Protein AF-A0A4P7WSQ0-F1 (afdb_monomer)

Secondary structure (DSSP, 8-state):
-------------------------GGGEEEEEEEETTT-PBPPBPTTTHHHHHHHHHTPEEES-------EEEEEEETTS-EEEEEESSSEEESSSEEE-SS-HHHHHB-SS-----HHHHHHHHHHHHHHHHHHTT-HHHHHTTB-HHHHHHHHHHHHH-HHHHHHHHHHH---HHHHHHHHHHHHTT---SEEEETTEEEE---

Radius of gyration: 25.86 Å; Cα contacts (8 Å, |Δi|>4): 271; chains: 1; bounding box: 44×63×95 Å

Sequence (207 aa):
MKNLKYILCLFIFTSCNSPKQLTFKTSKIDKVEVISRYLGKKTQMKAGFKEDFIADLNKSSTVTTEDNISTHKILIYKKNGKIDTLLTDGFLYQNKGFYKSKENLITKYSIEENNYLSDTVQGKLKTFERLQIYLKKEKHDKLASLFVNDVQWFIREIRVKDKERFKRWCVLWTFDKVAYKEYVIKIINKKDNLFDYENGEWKINQK

pLDDT: mean 81.17, std 15.93, range [37.44, 97.06]

Foldseek 3Di:
DDDDDDDPPPPPPPPPPAFDFDDDDLVFFDDKWKAQPLQRHTFAWDPPCSPVLVVQSRVWGFDPDDPDAFRIWIWTQGPVRDTDIWGHPQQWTDDVGITGGPGRSSVVTGDPDDPPLDPQLVLVVVLLVQLLVCLVVVVQLSNLVQADPVSSVVLVVCVVPPVPVNVVVSVVSNDDPVRSVVVSSCSSNVVDPQWDQDPNGIHGYPD

Mean predicted aligned error: 14.23 Å

Solvent-accessible surface area (backbone atoms only — not comparable to full-atom values): 12089 Å² total; per-residue (Å²): 140,90,82,85,81,80,79,79,80,79,78,78,75,73,75,74,77,69,72,71,56,52,85,74,63,66,93,50,46,72,49,74,45,43,27,32,60,64,77,74,40,72,56,54,58,40,86,82,40,63,60,62,52,47,55,51,53,35,68,14,43,58,49,94,77,73,102,69,71,52,50,28,35,39,40,40,33,28,73,84,75,48,69,48,70,31,42,18,64,34,36,44,37,41,66,103,50,40,28,40,38,98,53,45,57,48,73,72,39,35,48,97,70,74,90,66,56,54,71,67,44,45,39,48,50,53,42,50,52,50,44,51,52,22,62,78,66,68,35,59,75,68,38,32,70,43,31,38,72,79,54,25,53,52,51,58,46,34,52,75,78,32,56,69,61,34,53,53,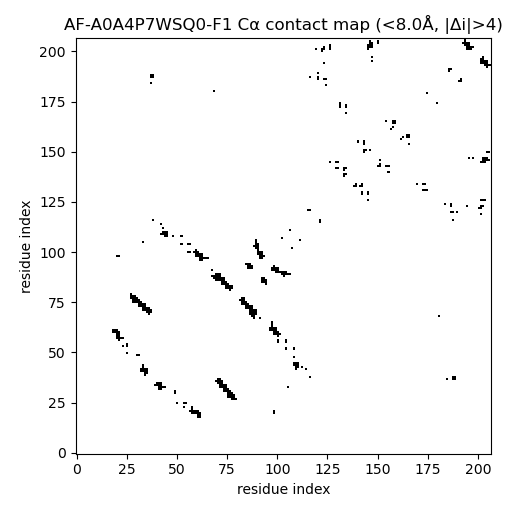52,54,51,76,67,58,59,53,77,66,55,44,49,56,48,53,51,33,46,60,62,68,70,56,83,44,64,46,81,53,97,93,38,49,18,40,37,90,124

Structure (mmCIF, N/CA/C/O backbone):
data_AF-A0A4P7WSQ0-F1
#
_entry.id   AF-A0A4P7WSQ0-F1
#
loop_
_atom_site.group_PDB
_atom_site.id
_atom_site.type_symbol
_atom_site.label_atom_id
_atom_site.label_alt_id
_atom_site.label_comp_id
_atom_site.label_asym_id
_atom_site.label_entity_id
_atom_site.label_seq_id
_atom_site.pdbx_PDB_ins_code
_atom_site.Cartn_x
_atom_site.Cartn_y
_atom_site.Cartn_z
_atom_site.occupancy
_atom_site.B_iso_or_equiv
_atom_site.auth_seq_id
_atom_site.auth_comp_id
_atom_site.auth_asym_id
_atom_site.auth_atom_id
_atom_site.pdbx_PDB_model_num
ATOM 1 N N . MET A 1 1 ? 18.242 45.425 63.669 1.00 37.44 1 MET A N 1
ATOM 2 C CA . MET A 1 1 ? 17.777 45.769 62.306 1.00 37.44 1 MET A CA 1
ATOM 3 C C . MET A 1 1 ? 17.929 44.538 61.420 1.00 37.44 1 MET A C 1
ATOM 5 O O . MET A 1 1 ? 19.048 44.145 61.129 1.00 37.44 1 MET A O 1
ATOM 9 N N . LYS A 1 2 ? 16.816 43.863 61.105 1.00 40.69 2 LYS A N 1
ATOM 10 C CA . LYS A 1 2 ? 16.764 42.637 60.291 1.00 40.69 2 LYS A CA 1
ATOM 11 C C . LYS A 1 2 ? 16.415 43.029 58.856 1.00 40.69 2 LYS A C 1
ATOM 13 O O . LYS A 1 2 ? 15.311 43.504 58.642 1.00 40.69 2 LYS A O 1
ATOM 18 N N . ASN A 1 3 ? 17.316 42.809 57.903 1.00 39.62 3 ASN A N 1
ATOM 19 C CA . ASN A 1 3 ? 17.025 42.921 56.472 1.00 39.62 3 ASN A CA 1
ATOM 20 C C . ASN A 1 3 ? 17.555 41.669 55.765 1.00 39.62 3 ASN A C 1
ATOM 22 O O . ASN A 1 3 ? 18.630 41.688 55.173 1.00 39.62 3 ASN A O 1
ATOM 26 N N . LEU A 1 4 ? 16.806 40.566 55.851 1.00 44.78 4 LEU A N 1
ATOM 27 C CA . LEU A 1 4 ? 16.998 39.422 54.960 1.00 44.78 4 LEU A CA 1
ATOM 28 C C . LEU A 1 4 ? 16.139 39.665 53.716 1.00 44.78 4 LEU A C 1
ATOM 30 O O . LEU A 1 4 ? 14.914 39.561 53.759 1.00 44.78 4 LEU A O 1
ATOM 34 N N . LYS A 1 5 ? 16.791 40.048 52.617 1.00 45.34 5 LYS A N 1
ATOM 35 C CA . LYS A 1 5 ? 16.165 40.141 51.297 1.00 45.34 5 LYS A CA 1
ATOM 36 C C . LYS A 1 5 ? 15.878 38.722 50.805 1.00 45.34 5 LYS A C 1
ATOM 38 O O . LYS A 1 5 ? 16.805 37.981 50.494 1.00 45.34 5 LYS A O 1
ATOM 43 N N . TYR A 1 6 ? 14.604 38.350 50.738 1.00 47.88 6 TYR A N 1
ATOM 44 C CA . TYR A 1 6 ? 14.172 37.135 50.055 1.00 47.88 6 TYR A CA 1
ATOM 45 C C . TYR A 1 6 ? 14.249 37.362 48.543 1.00 47.88 6 TYR A C 1
ATOM 47 O O . TYR A 1 6 ? 13.487 38.149 47.984 1.00 47.88 6 TYR A O 1
ATOM 55 N N . ILE A 1 7 ? 15.188 36.682 47.885 1.00 53.03 7 ILE A N 1
ATOM 56 C CA . ILE A 1 7 ? 15.205 36.548 46.428 1.00 53.03 7 ILE A CA 1
ATOM 57 C C . ILE A 1 7 ? 14.162 35.486 46.078 1.00 53.03 7 ILE A C 1
ATOM 59 O O . ILE A 1 7 ? 14.361 34.293 46.298 1.00 53.03 7 ILE A O 1
ATOM 63 N N . LEU A 1 8 ? 13.019 35.944 45.576 1.00 43.41 8 LEU A N 1
ATOM 64 C CA . LEU A 1 8 ? 11.967 35.103 45.025 1.00 43.41 8 LEU A CA 1
ATOM 65 C C . LEU A 1 8 ? 12.425 34.613 43.640 1.00 43.41 8 LEU A C 1
ATOM 67 O O . LEU A 1 8 ? 12.236 35.298 42.636 1.00 43.41 8 LEU A O 1
ATOM 71 N N . CYS A 1 9 ? 13.065 33.443 43.576 1.00 46.09 9 CYS A N 1
ATOM 72 C CA . CYS A 1 9 ? 13.329 32.769 42.304 1.00 46.09 9 CYS A CA 1
ATOM 73 C C . CYS A 1 9 ? 12.007 32.254 41.718 1.00 46.09 9 CYS A C 1
ATOM 75 O O . CYS A 1 9 ? 11.516 31.188 42.089 1.00 46.09 9 CYS A O 1
ATOM 77 N N . LEU A 1 10 ? 11.429 33.022 40.794 1.00 41.53 10 LEU A N 1
ATOM 78 C CA . LEU A 1 10 ? 10.358 32.574 39.908 1.00 41.53 10 LEU A CA 1
ATOM 79 C C . LEU A 1 10 ? 10.918 31.505 38.961 1.00 41.53 10 LEU A C 1
ATOM 81 O O . LEU A 1 10 ? 11.501 31.811 37.922 1.00 41.53 10 LEU A O 1
ATOM 85 N N . PHE A 1 11 ? 10.736 30.235 39.321 1.00 46.56 11 PHE A N 1
ATOM 86 C CA . PHE A 1 11 ? 10.874 29.132 38.378 1.00 46.56 11 PHE A CA 1
ATOM 87 C C . PHE A 1 11 ? 9.733 29.233 37.363 1.00 46.56 11 PHE A C 1
ATOM 89 O O . PHE A 1 11 ? 8.609 28.797 37.611 1.00 46.56 11 PHE A O 1
ATOM 96 N N . ILE A 1 12 ? 10.025 29.834 36.211 1.00 45.34 12 ILE A N 1
ATOM 97 C CA . ILE A 1 12 ? 9.179 29.729 35.026 1.00 45.34 12 ILE A CA 1
ATOM 98 C C . ILE A 1 12 ? 9.286 28.273 34.569 1.00 45.34 12 ILE A C 1
ATOM 100 O O . ILE A 1 12 ? 10.194 27.901 33.827 1.00 45.34 12 ILE A O 1
ATOM 104 N N . PHE A 1 13 ? 8.371 27.431 35.051 1.00 44.31 13 PHE A N 1
ATOM 105 C CA . PHE A 1 13 ? 8.09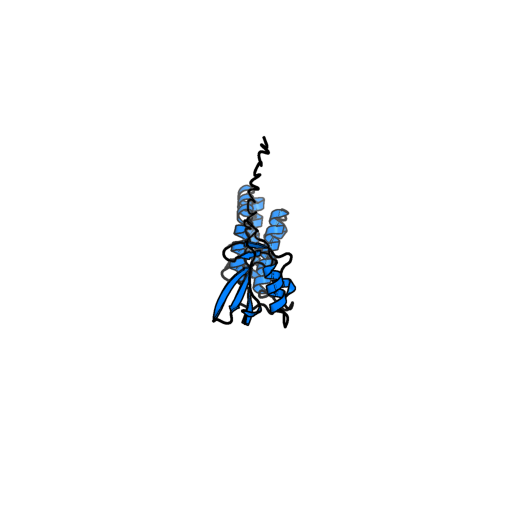3 26.141 34.437 1.00 44.31 13 PHE A CA 1
ATOM 106 C C . PHE A 1 13 ? 7.560 26.427 33.034 1.00 44.31 13 PHE A C 1
ATOM 108 O O . PHE A 1 13 ? 6.366 26.644 32.830 1.00 44.31 13 PHE A O 1
ATOM 115 N N . THR A 1 14 ? 8.459 26.472 32.055 1.00 44.09 14 THR A N 1
ATOM 116 C CA . THR A 1 14 ? 8.076 26.341 30.656 1.00 44.09 14 THR A CA 1
ATOM 117 C C . THR A 1 14 ? 7.405 24.979 30.546 1.00 44.09 14 THR A C 1
ATOM 119 O O . THR A 1 14 ? 8.044 23.937 30.694 1.00 44.09 14 THR A O 1
ATOM 122 N N . SER A 1 15 ? 6.076 24.965 30.412 1.00 38.22 15 SER A N 1
ATOM 123 C CA . SER A 1 15 ? 5.360 23.714 30.216 1.00 38.22 15 SER A CA 1
ATOM 124 C C . SER A 1 15 ? 5.873 23.130 28.907 1.00 38.22 15 SER A C 1
ATOM 126 O O . SER A 1 15 ? 5.537 23.621 27.827 1.00 38.22 15 SER A O 1
ATOM 128 N N . CYS A 1 16 ? 6.724 22.110 28.998 1.00 43.91 16 CYS A N 1
ATOM 129 C CA . CYS A 1 16 ? 7.007 21.229 27.882 1.00 43.91 16 CYS A CA 1
ATOM 130 C C . CYS A 1 16 ? 5.644 20.769 27.362 1.00 43.91 16 CYS A C 1
ATOM 132 O O . CYS A 1 16 ? 4.949 20.007 28.039 1.00 43.91 16 CYS A O 1
ATOM 134 N N . ASN A 1 17 ? 5.226 21.305 26.210 1.00 49.22 17 ASN A N 1
ATOM 135 C CA . ASN A 1 17 ? 4.001 20.908 25.532 1.00 49.22 17 ASN A CA 1
ATOM 136 C C . ASN A 1 17 ? 4.149 19.423 25.224 1.00 49.22 17 ASN A C 1
ATOM 138 O O . ASN A 1 17 ? 4.788 19.038 24.246 1.00 49.22 17 ASN A O 1
ATOM 142 N N . SER A 1 18 ? 3.621 18.593 26.120 1.00 54.75 18 SER A N 1
ATOM 143 C CA . SER A 1 18 ? 3.700 17.150 25.989 1.00 54.75 18 SER A CA 1
ATOM 144 C C . SER A 1 18 ? 3.069 16.780 24.646 1.00 54.75 18 SER A C 1
ATOM 146 O O . SER A 1 18 ? 2.005 17.320 24.315 1.00 54.75 18 SER A O 1
ATOM 148 N N . PRO A 1 19 ? 3.719 15.923 23.840 1.00 59.06 19 PRO A N 1
ATOM 149 C CA . PRO A 1 19 ? 3.201 15.557 22.532 1.00 59.06 19 PRO A CA 1
ATOM 150 C C . PRO A 1 19 ? 1.764 15.058 22.690 1.00 59.06 19 PRO A C 1
ATOM 152 O O . PRO A 1 19 ? 1.490 14.185 23.516 1.00 59.06 19 PRO A O 1
ATOM 155 N N . LYS A 1 20 ? 0.825 15.663 21.947 1.00 67.62 20 LYS A N 1
ATOM 156 C CA . LYS A 1 20 ? -0.594 15.286 21.999 1.00 67.62 20 LYS A CA 1
ATOM 157 C C . LYS A 1 20 ? -0.684 13.804 21.660 1.00 67.62 20 LYS A C 1
ATOM 159 O O . LYS A 1 20 ? -0.349 13.440 20.541 1.00 67.62 20 LYS A O 1
ATOM 164 N N . GLN A 1 21 ? -1.128 12.968 22.592 1.00 75.69 21 GLN A N 1
ATOM 165 C CA . GLN A 1 21 ? -1.343 11.537 22.359 1.00 75.69 21 GLN A CA 1
ATOM 166 C C . GLN A 1 21 ? -2.716 11.286 21.728 1.00 75.69 21 GLN A C 1
ATOM 168 O O . GLN A 1 21 ? -3.639 12.095 21.864 1.00 75.69 21 GLN A O 1
ATOM 173 N N . LEU A 1 22 ? -2.869 10.152 21.043 1.00 85.19 22 LEU A N 1
ATOM 174 C CA . LEU A 1 22 ? -4.201 9.642 20.724 1.00 85.19 22 LEU A CA 1
ATOM 175 C C . LEU A 1 22 ? -4.884 9.249 22.034 1.00 85.19 22 LEU A C 1
ATOM 177 O O . LEU A 1 22 ? -4.287 8.592 22.881 1.00 85.19 22 LEU A O 1
ATOM 181 N N . THR A 1 23 ? -6.129 9.681 22.225 1.00 88.06 23 THR A N 1
ATOM 182 C CA . THR A 1 23 ? -6.866 9.384 23.459 1.00 88.06 23 THR A CA 1
ATOM 183 C C . THR A 1 23 ? -8.236 8.810 23.141 1.00 88.06 23 THR A C 1
ATOM 185 O O . THR A 1 23 ? -9.248 9.512 23.061 1.00 88.06 23 THR A O 1
ATOM 188 N N . PHE A 1 24 ? -8.270 7.496 22.983 1.00 91.56 24 PHE A N 1
ATOM 189 C CA . PHE A 1 24 ? -9.483 6.710 22.842 1.00 91.56 24 PHE A CA 1
ATOM 190 C C . PHE A 1 24 ? -9.815 6.019 24.166 1.00 91.56 24 PHE A C 1
ATOM 192 O O . PHE A 1 24 ? -9.005 5.278 24.713 1.00 91.56 24 PHE A O 1
ATOM 199 N N . LYS A 1 25 ? -11.022 6.249 24.697 1.00 93.00 25 LYS A N 1
ATOM 200 C CA . LYS A 1 25 ? -11.512 5.544 25.891 1.00 93.00 25 LYS A CA 1
ATOM 201 C C . LYS A 1 25 ? -12.231 4.269 25.464 1.00 93.00 25 LYS A C 1
ATOM 203 O O . LYS A 1 25 ? -13.352 4.362 24.968 1.00 93.00 25 LYS A O 1
ATOM 208 N N . THR A 1 26 ? -11.625 3.106 25.699 1.00 92.44 26 THR A N 1
ATOM 209 C CA . THR A 1 26 ? -12.170 1.791 25.309 1.00 92.44 26 THR A CA 1
ATOM 210 C C . THR A 1 26 ? -13.595 1.565 25.819 1.00 92.44 26 THR A C 1
ATOM 212 O O . THR A 1 26 ? -14.442 1.087 25.072 1.00 92.44 26 THR A O 1
ATOM 215 N N . SER A 1 27 ? -13.920 2.028 27.032 1.00 94.06 27 SER A N 1
ATOM 216 C CA . SER A 1 27 ? -15.271 1.925 27.613 1.00 94.06 27 SER A CA 1
ATOM 217 C C . SER A 1 27 ? -16.368 2.648 26.818 1.00 94.06 27 SER A C 1
ATOM 219 O O . SER A 1 27 ? -17.547 2.303 26.943 1.00 94.06 27 SER A O 1
ATOM 221 N N . LYS A 1 28 ? -15.992 3.628 25.984 1.00 96.06 28 LYS A N 1
ATOM 222 C CA . LYS A 1 28 ? -16.886 4.386 25.095 1.00 96.06 28 LYS A CA 1
ATOM 223 C C . LYS A 1 28 ? -16.951 3.818 23.672 1.00 96.06 28 LYS A C 1
ATOM 225 O O . LYS A 1 28 ? -17.658 4.394 22.847 1.00 96.06 28 LYS A O 1
ATOM 230 N N . ILE A 1 29 ? -16.212 2.748 23.373 1.00 96.38 29 ILE A N 1
ATOM 231 C CA . ILE A 1 29 ? -16.096 2.157 22.035 1.00 96.38 29 ILE A CA 1
ATOM 232 C C . ILE A 1 29 ? -16.890 0.853 21.978 1.00 96.38 29 ILE A C 1
ATOM 234 O O . ILE A 1 29 ? -16.604 -0.104 22.706 1.00 96.38 29 ILE A O 1
ATOM 238 N N . ASP A 1 30 ? -17.842 0.798 21.055 1.00 96.31 30 ASP A N 1
ATOM 239 C CA . ASP A 1 30 ? -18.623 -0.407 20.783 1.00 96.31 30 ASP A CA 1
ATOM 240 C C . ASP A 1 30 ? -17.818 -1.388 19.951 1.00 96.31 30 ASP A C 1
ATOM 242 O O . ASP A 1 30 ? -17.530 -2.504 20.393 1.00 96.31 30 ASP A O 1
ATOM 246 N N . LYS A 1 31 ? -17.381 -0.938 18.774 1.00 95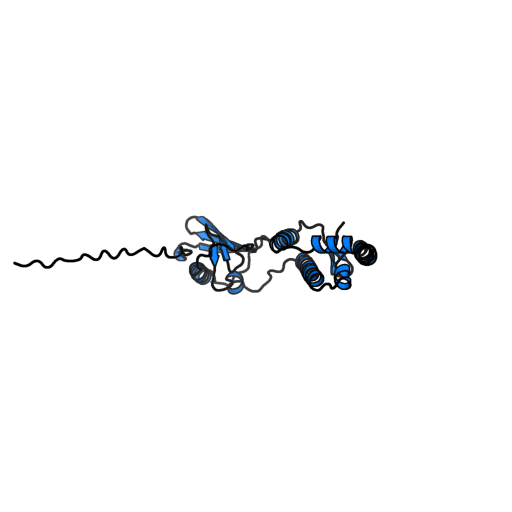.75 31 LYS A N 1
ATOM 247 C CA . LYS A 1 31 ? -16.661 -1.764 17.810 1.00 95.75 31 LYS A CA 1
ATOM 248 C C . LYS A 1 31 ? -15.554 -0.989 17.108 1.00 95.75 31 LYS A C 1
ATOM 250 O O . LYS A 1 31 ? -15.619 0.231 16.946 1.00 95.75 31 LYS A O 1
ATOM 255 N N . VAL A 1 32 ? -14.552 -1.737 16.666 1.00 96.81 32 VAL A N 1
ATOM 256 C CA . VAL A 1 32 ? -13.483 -1.261 15.789 1.00 96.81 32 VAL A CA 1
ATOM 257 C C . VAL A 1 32 ? -13.543 -2.090 14.519 1.00 96.81 32 VAL A C 1
ATOM 259 O O . VAL A 1 32 ? -13.604 -3.318 14.578 1.00 96.81 32 VAL A O 1
ATOM 262 N N . GLU A 1 33 ? -13.547 -1.423 13.374 1.00 95.00 33 GLU A N 1
ATOM 263 C CA . GLU A 1 33 ? -13.442 -2.074 12.074 1.00 95.00 33 GLU A CA 1
ATOM 264 C C . GLU A 1 33 ? -12.213 -1.557 11.351 1.00 95.00 33 GLU A C 1
ATOM 266 O O . GLU A 1 33 ? -11.964 -0.355 11.306 1.00 95.00 33 GLU A O 1
ATOM 271 N N . VAL A 1 34 ? -11.450 -2.474 10.772 1.00 91.62 34 VAL A N 1
ATOM 272 C CA . VAL A 1 34 ? -10.339 -2.142 9.890 1.00 91.62 34 VAL A CA 1
ATOM 273 C C . VAL A 1 34 ? -10.779 -2.497 8.483 1.00 91.62 34 VAL A C 1
ATOM 275 O O . VAL A 1 34 ? -11.264 -3.599 8.238 1.00 91.62 34 VAL A O 1
ATOM 278 N N . ILE A 1 35 ? -10.661 -1.550 7.565 1.00 85.44 35 ILE A N 1
ATOM 279 C CA . ILE A 1 35 ? -11.041 -1.714 6.167 1.00 85.44 35 ILE A CA 1
ATOM 280 C C . ILE A 1 35 ? -9.804 -1.452 5.327 1.00 85.44 35 ILE A C 1
ATOM 282 O O . ILE A 1 35 ? -9.189 -0.391 5.445 1.00 85.44 35 ILE A O 1
ATOM 286 N N . SER A 1 36 ? -9.459 -2.384 4.444 1.00 77.94 36 SER A N 1
ATOM 287 C CA . SER A 1 36 ? -8.480 -2.124 3.394 1.00 77.94 36 SER A CA 1
ATOM 288 C C . SER A 1 36 ? -8.998 -0.983 2.526 1.00 77.94 36 SER A C 1
ATOM 290 O O . SER A 1 36 ? -10.043 -1.095 1.879 1.00 77.94 36 SER A O 1
ATOM 292 N N . ARG A 1 37 ? -8.273 0.139 2.512 1.00 63.16 37 ARG A N 1
ATOM 293 C CA . ARG A 1 37 ? -8.689 1.350 1.797 1.00 63.16 37 ARG A CA 1
ATOM 294 C C . ARG A 1 37 ? -8.847 1.088 0.300 1.00 63.16 37 ARG A C 1
ATOM 296 O O . ARG A 1 37 ? -9.667 1.747 -0.330 1.00 63.16 37 ARG A O 1
ATOM 303 N N . TYR A 1 38 ? -8.080 0.142 -0.235 1.00 55.78 38 TYR A N 1
ATOM 304 C CA . TYR A 1 38 ? -8.042 -0.153 -1.663 1.00 55.78 38 TYR A CA 1
ATOM 305 C C . TYR A 1 38 ? -8.973 -1.275 -2.086 1.00 55.78 38 TYR A C 1
ATOM 307 O O . TYR A 1 38 ? -9.582 -1.195 -3.144 1.00 55.78 38 TYR A O 1
ATOM 315 N N . LEU A 1 39 ? -9.111 -2.314 -1.264 1.00 55.12 39 LEU A N 1
ATOM 316 C CA . LEU A 1 39 ? -10.012 -3.417 -1.587 1.00 55.12 39 LEU A CA 1
ATOM 317 C C . LEU A 1 39 ? -11.461 -3.115 -1.193 1.00 55.12 39 LEU A C 1
ATOM 319 O O . LEU A 1 39 ? -12.361 -3.838 -1.608 1.00 55.12 39 LEU A O 1
ATOM 323 N N . GLY A 1 40 ? -11.688 -2.109 -0.338 1.00 59.97 40 GLY A N 1
ATOM 324 C CA . GLY A 1 40 ? -12.994 -1.842 0.271 1.00 59.97 40 GLY A CA 1
ATOM 325 C C . GLY A 1 40 ? -13.480 -2.976 1.180 1.00 59.97 40 GLY A C 1
ATOM 326 O O . GLY A 1 40 ? -14.620 -2.959 1.633 1.00 59.97 40 GLY A O 1
ATOM 327 N N . LYS A 1 41 ? -12.623 -3.969 1.444 1.00 71.12 41 LYS A N 1
ATOM 328 C CA . LYS A 1 41 ? -12.929 -5.155 2.239 1.00 71.12 41 LYS A CA 1
ATOM 329 C C . LYS A 1 41 ? -12.519 -4.947 3.689 1.00 71.12 41 LYS A C 1
ATOM 331 O O . LYS A 1 41 ? -11.482 -4.345 3.973 1.00 71.12 41 LYS A O 1
ATOM 336 N N . LYS A 1 42 ? -13.331 -5.481 4.597 1.00 83.38 42 LYS A N 1
ATOM 337 C CA . LYS A 1 42 ? -13.027 -5.537 6.026 1.00 83.38 42 LYS A CA 1
ATOM 338 C C . LYS A 1 42 ? -11.849 -6.487 6.251 1.00 83.38 42 LYS A C 1
ATOM 340 O O . LYS A 1 42 ? -11.895 -7.631 5.810 1.00 83.38 42 LYS A O 1
ATOM 345 N N . THR A 1 43 ? -10.808 -6.006 6.918 1.00 83.94 43 THR A N 1
ATOM 346 C CA . THR A 1 43 ? -9.698 -6.831 7.394 1.00 83.94 43 THR A CA 1
ATOM 347 C C . THR A 1 43 ? -10.210 -7.702 8.534 1.00 83.94 43 THR A C 1
ATOM 349 O O . THR A 1 43 ? -10.851 -7.206 9.467 1.00 83.94 43 THR A O 1
ATOM 352 N N . GLN A 1 44 ? -9.953 -9.004 8.455 1.00 88.56 44 GLN A N 1
ATOM 353 C CA . GLN A 1 44 ? -10.333 -9.937 9.506 1.00 88.56 44 GLN A CA 1
ATOM 354 C C . GLN A 1 44 ? -9.386 -9.780 10.697 1.00 88.56 44 GLN A C 1
ATOM 356 O O . GLN A 1 44 ? -8.177 -9.968 10.583 1.00 88.56 44 GLN A O 1
ATOM 361 N N . MET A 1 45 ? -9.946 -9.404 11.844 1.00 91.12 45 MET A N 1
ATOM 362 C CA . MET A 1 45 ? -9.193 -9.145 13.070 1.00 91.12 45 MET A CA 1
ATOM 363 C C . MET A 1 45 ? -9.333 -10.321 14.038 1.00 91.12 45 MET A C 1
ATOM 365 O O . MET A 1 45 ? -10.360 -11.002 14.043 1.00 91.12 45 MET A O 1
ATOM 369 N N . LYS A 1 46 ? -8.312 -10.547 14.869 1.00 93.62 46 LYS A N 1
ATOM 370 C CA . LYS A 1 46 ? -8.311 -11.572 15.922 1.00 93.62 46 LYS A CA 1
ATOM 371 C C . LYS A 1 46 ? -9.514 -11.376 16.847 1.00 93.62 46 LYS A C 1
ATOM 373 O O . LYS A 1 46 ? -9.901 -10.246 17.147 1.00 93.62 46 LYS A O 1
ATOM 378 N N . ALA A 1 47 ? -10.107 -12.468 17.323 1.00 93.19 47 ALA A N 1
ATOM 379 C CA . ALA A 1 47 ? -11.177 -12.381 18.313 1.00 93.19 47 ALA A CA 1
ATOM 380 C C . ALA A 1 47 ? -10.678 -11.638 19.567 1.00 93.19 47 ALA A C 1
ATOM 382 O O . ALA A 1 47 ? -9.542 -11.826 19.992 1.00 93.19 47 ALA A O 1
ATOM 383 N N . GLY A 1 48 ? -11.503 -10.748 20.127 1.00 93.44 48 GLY A N 1
ATOM 384 C CA . GLY A 1 48 ? -11.146 -9.980 21.327 1.00 93.44 48 GLY A CA 1
ATOM 385 C C . GLY A 1 48 ? -10.104 -8.864 21.138 1.00 93.44 48 GLY A C 1
ATOM 386 O O . GLY A 1 48 ? -9.808 -8.170 22.102 1.00 93.44 48 GLY A O 1
ATOM 387 N N . PHE A 1 49 ? -9.600 -8.602 19.923 1.00 95.88 49 PHE A N 1
ATOM 388 C CA . PHE A 1 49 ? -8.483 -7.660 19.701 1.00 95.88 49 PHE A CA 1
ATOM 389 C C . PHE A 1 49 ? -8.732 -6.205 20.142 1.00 95.88 49 PHE A C 1
ATOM 391 O O . PHE A 1 49 ? -7.784 -5.438 20.289 1.00 95.88 49 PHE A O 1
ATOM 398 N N . LYS A 1 50 ? -10.000 -5.794 20.282 1.00 96.19 50 LYS A N 1
ATOM 399 C CA . LYS A 1 50 ? -10.414 -4.387 20.404 1.00 96.19 50 LYS A CA 1
ATOM 400 C C . LYS A 1 50 ? -9.679 -3.645 21.521 1.00 96.19 50 LYS A C 1
ATOM 402 O O . LYS A 1 50 ? -9.273 -2.504 21.320 1.00 96.19 50 LYS A O 1
ATOM 407 N N . GLU A 1 51 ? -9.578 -4.252 22.698 1.00 95.94 51 GLU A N 1
ATOM 408 C CA . GLU A 1 51 ? -9.064 -3.571 23.889 1.00 95.94 51 GLU A CA 1
ATOM 409 C C . GLU A 1 51 ? -7.565 -3.305 23.762 1.00 95.94 51 GLU A C 1
ATOM 411 O O . GLU A 1 51 ? -7.140 -2.152 23.873 1.00 95.94 51 GLU A O 1
ATOM 416 N N . ASP A 1 52 ? -6.803 -4.335 23.399 1.00 96.94 52 ASP A N 1
ATOM 417 C CA . ASP A 1 52 ? -5.360 -4.238 23.187 1.00 96.94 52 ASP A CA 1
ATOM 418 C C . ASP A 1 52 ? -5.015 -3.334 22.000 1.00 96.94 52 ASP A C 1
ATOM 420 O O . ASP A 1 52 ? -4.109 -2.506 22.087 1.00 96.94 52 ASP A O 1
ATOM 424 N N . PHE A 1 53 ? -5.786 -3.421 20.912 1.00 96.50 53 PHE A N 1
ATOM 425 C CA . PHE A 1 53 ? -5.611 -2.565 19.741 1.00 96.50 53 PHE A CA 1
ATOM 426 C C . PHE A 1 53 ? -5.742 -1.084 20.099 1.00 96.50 53 PHE A C 1
ATOM 428 O O . PHE A 1 53 ? -4.909 -0.271 19.703 1.00 96.50 53 PHE A O 1
ATOM 435 N N . ILE A 1 54 ? -6.774 -0.716 20.866 1.00 96.69 54 ILE A N 1
ATOM 436 C CA . ILE A 1 54 ? -6.972 0.669 21.308 1.00 96.69 54 ILE A CA 1
ATOM 437 C C . ILE A 1 54 ? -5.884 1.094 22.301 1.00 96.69 54 ILE A C 1
ATOM 439 O O . ILE A 1 54 ? -5.415 2.233 22.234 1.00 96.69 54 ILE A O 1
ATOM 443 N N . ALA A 1 55 ? -5.463 0.199 23.197 1.00 95.69 55 ALA A N 1
ATOM 444 C CA . ALA A 1 55 ? -4.385 0.477 24.137 1.00 95.69 55 ALA A CA 1
ATOM 445 C C . ALA A 1 55 ? -3.068 0.786 23.410 1.00 95.69 55 ALA A C 1
ATOM 447 O O . ALA A 1 55 ? -2.422 1.787 23.718 1.00 95.69 55 ALA A O 1
ATOM 448 N N . ASP A 1 56 ? -2.694 -0.016 22.416 1.00 95.94 56 ASP A N 1
ATOM 449 C CA . ASP A 1 56 ? -1.475 0.201 21.638 1.00 95.94 56 ASP A CA 1
ATOM 450 C C . ASP A 1 56 ? -1.583 1.398 20.691 1.00 95.94 56 ASP A C 1
ATOM 452 O O . ASP A 1 56 ? -0.627 2.165 20.557 1.00 95.94 56 ASP A O 1
ATOM 456 N N . LEU A 1 57 ? -2.763 1.644 20.121 1.00 94.88 57 LEU A N 1
ATOM 457 C CA . LEU A 1 57 ? -3.025 2.848 19.339 1.00 94.88 57 LEU A CA 1
ATOM 458 C C . LEU A 1 57 ? -2.815 4.118 20.180 1.00 94.88 57 LEU A C 1
ATOM 460 O O . LEU A 1 57 ? -2.163 5.055 19.716 1.00 94.88 57 LEU A O 1
ATOM 464 N N . ASN A 1 58 ? -3.297 4.139 21.427 1.00 94.50 58 ASN A N 1
ATOM 465 C CA . ASN A 1 58 ? -3.102 5.256 22.359 1.00 94.50 58 ASN A CA 1
ATOM 466 C C . ASN A 1 58 ? -1.633 5.459 22.771 1.00 94.50 58 ASN A C 1
ATOM 468 O O . ASN A 1 58 ? -1.254 6.576 23.114 1.00 94.50 58 ASN A O 1
ATOM 472 N N . LYS A 1 59 ? -0.792 4.416 22.708 1.00 94.31 59 LYS A N 1
ATOM 473 C CA . LYS A 1 59 ? 0.660 4.525 22.954 1.00 94.31 59 LYS A CA 1
ATOM 474 C C . LYS A 1 59 ? 1.423 5.166 21.788 1.00 94.31 59 LYS A C 1
ATOM 476 O O . LYS A 1 59 ? 2.626 5.387 21.907 1.00 94.31 59 LYS A O 1
ATOM 481 N N . SER A 1 60 ? 0.761 5.453 20.666 1.00 92.44 60 SER A N 1
ATOM 482 C CA . SER A 1 60 ? 1.400 6.089 19.512 1.00 92.44 60 SER A CA 1
ATOM 483 C C . SER A 1 60 ? 1.848 7.516 19.831 1.00 92.44 60 SER A C 1
ATOM 485 O O . SER A 1 60 ? 1.104 8.297 20.430 1.00 92.44 60 SER A O 1
ATOM 487 N N . SER A 1 61 ? 3.044 7.883 19.381 1.00 90.75 61 SER A N 1
ATOM 488 C CA . SER A 1 61 ? 3.627 9.210 19.593 1.00 90.75 61 SER A CA 1
ATOM 489 C C . SER A 1 61 ? 3.385 10.130 18.399 1.00 90.75 61 SER A C 1
ATOM 491 O O . SER A 1 61 ? 3.323 9.673 17.259 1.00 90.75 61 SER A O 1
ATOM 493 N N . THR A 1 62 ? 3.235 11.434 18.641 1.00 89.62 62 THR A N 1
ATOM 494 C CA . THR A 1 62 ? 3.091 12.423 17.562 1.00 89.62 62 THR A CA 1
ATOM 495 C C . THR A 1 62 ? 4.358 12.477 16.708 1.00 89.62 62 THR A C 1
ATOM 497 O O . THR A 1 62 ? 5.466 12.461 17.242 1.00 89.62 62 THR A O 1
ATOM 500 N N . VAL A 1 63 ? 4.201 12.610 15.393 1.00 86.56 63 VAL A N 1
ATOM 501 C CA . VAL A 1 63 ? 5.299 12.865 14.448 1.00 86.56 63 VAL A CA 1
ATOM 502 C C . VAL A 1 63 ? 4.955 14.047 13.540 1.00 86.56 63 VAL A C 1
ATOM 504 O O . VAL A 1 63 ? 3.783 14.390 13.377 1.00 86.56 63 VAL A O 1
ATOM 507 N N . THR A 1 64 ? 5.971 14.711 12.984 1.00 75.19 64 THR A N 1
ATOM 508 C CA . THR A 1 64 ? 5.804 15.975 12.247 1.00 75.19 64 THR A CA 1
ATOM 509 C C . THR A 1 64 ? 5.189 15.782 10.869 1.00 75.19 64 THR A C 1
ATOM 511 O O . THR A 1 64 ? 4.308 16.549 10.515 1.00 75.19 64 THR A O 1
ATOM 514 N N . THR A 1 65 ? 5.587 14.755 10.123 1.00 65.69 65 THR A N 1
ATOM 515 C CA . THR A 1 65 ? 4.920 14.218 8.923 1.00 65.69 65 THR A CA 1
ATOM 516 C C . THR A 1 65 ? 5.621 12.917 8.534 1.00 65.69 65 THR A C 1
ATOM 518 O O . THR A 1 65 ? 6.763 12.683 8.920 1.00 65.69 65 THR A O 1
ATOM 521 N N . GLU A 1 66 ? 4.968 12.090 7.728 1.00 60.84 66 GLU A N 1
ATOM 522 C CA . GLU A 1 66 ? 5.666 11.171 6.829 1.00 60.84 66 GLU A CA 1
ATOM 523 C C . GLU A 1 66 ? 4.812 11.082 5.558 1.00 60.84 66 GLU A C 1
ATOM 525 O O . GLU A 1 66 ? 3.582 10.998 5.642 1.00 60.84 66 GLU A O 1
ATOM 530 N N . ASP A 1 67 ? 5.456 11.117 4.389 1.00 54.88 67 ASP A N 1
ATOM 531 C CA . ASP A 1 67 ? 4.852 10.809 3.091 1.00 54.88 67 ASP A CA 1
ATOM 532 C C . ASP A 1 67 ? 4.407 9.339 3.066 1.00 54.88 67 ASP A C 1
ATOM 534 O O . ASP A 1 67 ? 4.976 8.532 2.335 1.00 54.88 67 ASP A O 1
ATOM 538 N N . ASN A 1 68 ? 3.416 8.934 3.857 1.00 62.62 68 ASN A N 1
ATOM 539 C CA . ASN A 1 68 ? 2.925 7.561 3.867 1.00 62.62 68 ASN A CA 1
ATOM 540 C C . ASN A 1 68 ? 1.499 7.474 3.371 1.00 62.62 68 ASN A C 1
ATOM 542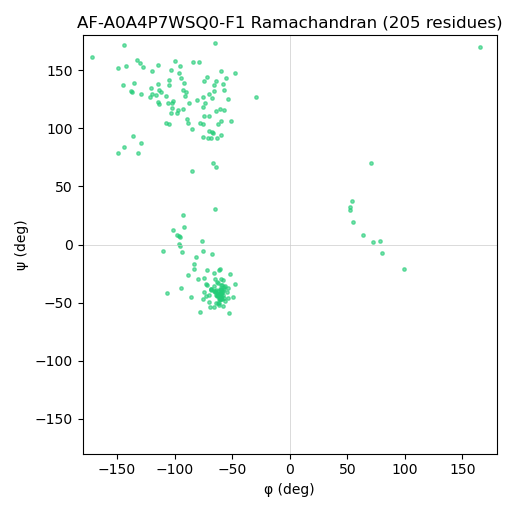 O O . ASN A 1 68 ? 0.613 8.275 3.667 1.00 62.62 68 ASN A O 1
ATOM 546 N N . ILE A 1 69 ? 1.302 6.441 2.568 1.00 67.62 69 ILE A N 1
ATOM 547 C CA . ILE A 1 69 ? 0.032 6.157 1.954 1.00 67.62 69 ILE A CA 1
ATOM 548 C C . ILE A 1 69 ? -0.719 5.204 2.850 1.00 67.62 69 ILE A C 1
ATOM 550 O O . ILE A 1 69 ? -0.316 4.065 3.065 1.00 67.62 69 ILE A O 1
ATOM 554 N N . SER A 1 70 ? -1.847 5.685 3.348 1.00 78.38 70 SER A N 1
ATOM 555 C CA . SER A 1 70 ? -2.714 4.885 4.190 1.00 78.38 70 SER A CA 1
ATOM 556 C C . SER A 1 70 ? -3.272 3.710 3.397 1.00 78.38 70 SER A C 1
ATOM 558 O O . SER A 1 70 ? -4.040 3.901 2.455 1.00 78.38 70 SER A O 1
ATOM 560 N N . THR A 1 71 ? -2.901 2.498 3.785 1.00 77.50 71 THR A N 1
ATOM 561 C CA . THR A 1 71 ? -3.389 1.251 3.191 1.00 77.50 71 THR A CA 1
ATOM 562 C C . THR A 1 71 ? -4.730 0.815 3.768 1.00 77.50 71 THR A C 1
ATOM 564 O O . THR A 1 71 ? -5.484 0.099 3.109 1.00 77.50 71 THR A O 1
ATOM 567 N N . HIS A 1 72 ? -5.072 1.301 4.959 1.00 86.75 72 HIS A N 1
ATOM 568 C CA . HIS A 1 72 ? -6.286 0.960 5.681 1.00 86.75 72 HIS A CA 1
ATOM 569 C C . HIS A 1 72 ? -6.999 2.205 6.220 1.00 86.75 72 HIS A C 1
ATOM 571 O O . HIS A 1 72 ? -6.419 3.283 6.394 1.00 86.75 72 HIS A O 1
ATOM 577 N N . LYS A 1 73 ? -8.291 2.031 6.490 1.00 91.06 73 LYS A N 1
ATOM 578 C CA . LYS A 1 73 ? -9.106 2.908 7.324 1.00 91.06 73 LYS A CA 1
ATOM 579 C C . LYS A 1 73 ? -9.474 2.143 8.587 1.00 91.06 73 LYS A C 1
ATOM 581 O O . LYS A 1 73 ? -9.961 1.020 8.490 1.00 91.06 73 LYS A O 1
ATOM 586 N N . ILE A 1 74 ? -9.283 2.753 9.746 1.00 95.19 74 ILE A N 1
ATOM 587 C CA . ILE A 1 74 ? -9.811 2.239 11.008 1.00 95.19 74 ILE A CA 1
ATOM 588 C C . ILE A 1 74 ? -11.038 3.071 11.353 1.00 95.19 74 ILE A C 1
ATOM 590 O O . ILE A 1 74 ? -10.948 4.292 11.481 1.00 95.19 74 ILE A O 1
ATOM 594 N N . LEU A 1 75 ? -12.175 2.406 11.494 1.00 96.12 75 LEU A N 1
ATOM 595 C CA . LEU A 1 75 ? -13.433 2.985 11.935 1.00 96.12 75 LEU A CA 1
ATOM 596 C C . LEU A 1 75 ? -13.651 2.620 13.402 1.00 96.12 75 LEU A C 1
ATOM 598 O O . LEU A 1 75 ? -13.764 1.444 13.753 1.00 96.12 75 LEU A O 1
ATOM 602 N N . ILE A 1 76 ? -13.710 3.633 14.259 1.00 96.81 76 ILE A N 1
ATOM 603 C CA . ILE A 1 76 ? -13.932 3.484 15.697 1.00 96.81 76 ILE A CA 1
ATOM 604 C C . ILE A 1 76 ? -15.351 3.953 15.997 1.00 96.81 76 ILE A C 1
ATOM 606 O O . ILE A 1 76 ? -15.630 5.155 16.022 1.00 96.81 76 ILE A O 1
ATOM 610 N N . TYR A 1 77 ? -16.244 2.996 16.223 1.00 97.06 77 TYR A N 1
ATOM 611 C CA . TYR A 1 77 ? -17.651 3.243 16.508 1.00 97.06 77 TYR A CA 1
ATOM 612 C C . TYR A 1 77 ? -17.839 3.437 18.009 1.00 97.06 77 TYR A C 1
ATOM 614 O O . TYR A 1 77 ? -17.498 2.565 18.815 1.00 97.06 77 TYR A O 1
ATOM 622 N N . LYS A 1 78 ? -18.376 4.591 18.391 1.00 95.94 78 LYS A N 1
ATOM 623 C CA . LYS A 1 78 ? -18.640 4.946 19.783 1.00 95.94 78 LYS A CA 1
ATOM 624 C C . LYS A 1 78 ? -20.078 4.627 20.173 1.00 95.94 78 LYS A C 1
ATOM 626 O O . LYS A 1 78 ? -20.982 4.765 19.355 1.00 95.94 78 LYS A O 1
ATOM 631 N N . LYS A 1 79 ? -20.277 4.383 21.472 1.00 95.44 79 LYS A N 1
ATOM 632 C CA . LYS A 1 79 ? -21.585 4.168 22.126 1.00 95.44 79 LYS A CA 1
ATOM 633 C C . LYS A 1 79 ? -22.636 5.234 21.853 1.00 95.44 79 LYS A C 1
ATOM 635 O O . LYS A 1 79 ? -23.825 4.976 21.945 1.00 95.44 79 LYS A O 1
ATOM 640 N N . ASN A 1 80 ? -22.202 6.449 21.537 1.00 94.69 80 ASN A N 1
ATOM 641 C CA . ASN A 1 80 ? -23.091 7.564 21.230 1.00 94.69 80 ASN A CA 1
ATOM 642 C C . ASN A 1 80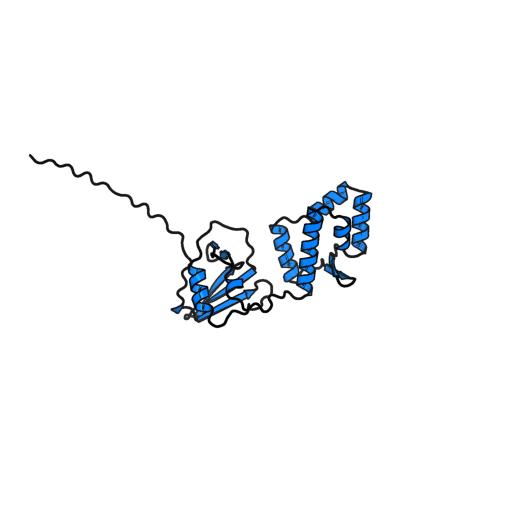 ? -23.405 7.697 19.727 1.00 94.69 80 ASN A C 1
ATOM 644 O O . ASN A 1 80 ? -23.812 8.770 19.293 1.00 94.69 80 ASN A O 1
ATOM 648 N N . GLY A 1 81 ? -23.129 6.669 18.920 1.00 92.38 81 GLY A N 1
ATOM 649 C CA . GLY A 1 81 ? -23.366 6.661 17.474 1.00 92.38 81 GLY A CA 1
ATOM 650 C C . GLY A 1 81 ? -22.305 7.386 16.637 1.00 92.38 81 GLY A C 1
ATOM 651 O O . GLY A 1 81 ? -22.326 7.292 15.411 1.00 92.38 81 GLY A O 1
ATOM 652 N N . LYS A 1 82 ? -21.341 8.083 17.254 1.00 95.50 82 LYS A N 1
ATOM 653 C CA . LYS A 1 82 ? -20.262 8.755 16.516 1.00 95.50 82 LYS A CA 1
ATOM 654 C C . LYS A 1 82 ? -19.234 7.748 15.995 1.00 95.50 82 LYS A C 1
ATOM 656 O O . LYS A 1 82 ? -18.815 6.850 16.722 1.00 95.50 82 LYS A O 1
ATOM 661 N N . ILE A 1 83 ? -18.745 7.977 14.778 1.00 95.31 83 ILE A N 1
ATOM 662 C CA . ILE A 1 83 ? -17.655 7.205 14.175 1.00 95.31 83 ILE A CA 1
ATOM 663 C C . ILE A 1 83 ? -16.437 8.115 14.016 1.00 95.31 83 ILE A C 1
ATOM 665 O O . ILE A 1 83 ? -16.513 9.141 13.341 1.00 95.31 83 ILE A O 1
ATOM 669 N N . ASP A 1 84 ? -15.313 7.746 14.628 1.00 94.12 84 ASP A N 1
ATOM 670 C CA . ASP A 1 84 ? -14.020 8.349 14.298 1.00 94.12 84 ASP A CA 1
ATOM 671 C C . ASP A 1 84 ? -13.343 7.508 13.208 1.00 94.12 84 ASP A C 1
ATOM 673 O O . ASP A 1 84 ? -13.392 6.278 13.242 1.00 94.12 84 ASP A O 1
ATOM 677 N N . THR A 1 85 ? -12.711 8.167 12.236 1.00 93.44 85 THR A N 1
ATOM 678 C CA . THR A 1 85 ? -11.978 7.503 11.150 1.00 93.44 85 THR A CA 1
ATOM 679 C C . THR A 1 85 ? -10.500 7.847 11.238 1.00 93.44 85 THR A C 1
ATOM 681 O O . THR A 1 85 ? -10.145 9.023 11.286 1.00 93.44 85 THR A O 1
ATOM 684 N N . LEU A 1 86 ? -9.649 6.825 11.211 1.00 93.12 86 LEU A N 1
ATOM 685 C CA . LEU A 1 86 ? -8.198 6.956 11.124 1.00 93.12 86 LEU A CA 1
ATOM 686 C C . LEU A 1 86 ? -7.724 6.403 9.792 1.00 93.12 86 LEU A C 1
ATOM 688 O O . LEU A 1 86 ? -8.105 5.298 9.406 1.00 93.12 86 LEU A O 1
ATOM 692 N N . LEU A 1 87 ? -6.864 7.145 9.109 1.00 90.06 87 LEU A N 1
ATOM 693 C CA . LEU A 1 87 ? -6.148 6.624 7.951 1.00 90.06 87 LEU A CA 1
ATOM 694 C C . LEU A 1 87 ? -4.804 6.074 8.428 1.00 90.06 87 LEU A C 1
ATOM 696 O O . LEU A 1 87 ? -4.127 6.734 9.215 1.00 90.06 87 LEU A O 1
ATOM 700 N N . THR A 1 88 ? -4.430 4.869 7.994 1.00 90.38 88 THR A N 1
ATOM 701 C CA . THR A 1 88 ? -3.195 4.228 8.458 1.00 90.38 88 THR A CA 1
ATOM 702 C C . THR A 1 88 ? -2.542 3.322 7.421 1.00 90.38 88 THR A C 1
ATOM 704 O O . THR A 1 88 ? -3.228 2.763 6.569 1.00 90.38 88 THR A O 1
ATOM 707 N N . ASP A 1 89 ? -1.222 3.169 7.488 1.00 84.50 89 ASP A N 1
ATOM 708 C CA . ASP A 1 89 ? -0.462 2.087 6.838 1.00 84.50 89 ASP A CA 1
ATOM 709 C C . ASP A 1 89 ? -0.174 0.901 7.790 1.00 84.50 89 ASP A C 1
ATOM 711 O O . ASP A 1 89 ? 0.448 -0.089 7.404 1.00 84.50 89 ASP A O 1
ATOM 715 N N . GLY A 1 90 ? -0.652 1.005 9.031 1.00 87.06 90 GLY A N 1
ATOM 716 C CA . GLY A 1 90 ? -0.419 0.101 10.150 1.00 87.06 90 GLY A CA 1
ATOM 717 C C . GLY A 1 90 ? 0.649 0.569 11.137 1.00 87.06 90 GLY A C 1
ATOM 718 O O . GLY A 1 90 ? 0.595 0.166 12.295 1.00 87.06 90 GLY A O 1
ATOM 719 N N . PHE A 1 91 ? 1.555 1.468 10.751 1.00 89.38 91 PHE A N 1
ATOM 720 C CA . PHE A 1 91 ? 2.519 2.100 11.662 1.00 89.38 91 PHE A CA 1
ATOM 721 C C . PHE A 1 91 ? 2.168 3.555 11.958 1.00 89.38 91 PHE A C 1
ATOM 723 O O . PHE A 1 91 ? 2.293 3.996 13.098 1.00 89.38 91 PHE A O 1
ATOM 730 N N . LEU A 1 92 ? 1.743 4.302 10.943 1.00 88.94 92 LEU A N 1
ATOM 731 C CA . LEU A 1 92 ? 1.354 5.699 11.044 1.00 88.94 92 LEU A CA 1
ATOM 732 C C . LEU A 1 92 ? -0.153 5.868 10.983 1.00 88.94 92 LEU A C 1
ATOM 734 O O . LEU A 1 92 ? -0.828 5.219 10.190 1.00 88.94 92 LEU A O 1
ATOM 738 N N . TYR A 1 93 ? -0.676 6.788 11.784 1.00 90.25 93 TYR A N 1
ATOM 739 C CA . TYR A 1 93 ? -2.100 7.049 11.950 1.00 90.25 93 TYR A CA 1
ATOM 740 C C . TYR A 1 93 ? -2.367 8.532 11.781 1.00 90.25 93 TYR A C 1
ATOM 742 O O . TYR A 1 93 ? -1.736 9.362 12.434 1.00 90.25 93 TYR A O 1
ATOM 750 N N . GLN A 1 94 ? -3.339 8.864 10.941 1.00 87.75 94 GLN A N 1
ATOM 751 C CA . GLN A 1 94 ? -3.771 10.236 10.727 1.00 87.75 94 GLN A CA 1
ATOM 752 C C . GLN A 1 94 ? -5.091 10.502 11.464 1.00 87.75 94 GLN A C 1
ATOM 754 O O . GLN A 1 94 ? -6.130 9.950 11.099 1.00 87.75 94 GLN A O 1
ATOM 759 N N . ASN A 1 95 ? -5.049 11.370 12.483 1.00 83.94 95 ASN A N 1
ATOM 760 C CA . ASN A 1 95 ? -6.203 11.844 13.260 1.00 83.94 95 ASN A CA 1
ATOM 761 C C . ASN A 1 95 ? -6.046 13.314 13.667 1.00 83.94 95 ASN A C 1
ATOM 763 O O . ASN A 1 95 ? -5.573 13.611 14.763 1.00 83.94 95 ASN A O 1
ATOM 767 N N . LYS A 1 96 ? -6.397 14.259 12.789 1.00 83.50 96 LYS A N 1
ATOM 768 C CA . LYS A 1 96 ? -6.099 15.694 13.010 1.00 83.50 96 LYS A CA 1
ATOM 769 C C . LYS A 1 96 ? -4.597 15.977 13.263 1.00 83.50 96 LYS A C 1
ATOM 771 O O . LYS A 1 96 ? -4.252 17.010 13.827 1.00 83.50 96 LYS A O 1
ATOM 776 N N . GLY A 1 97 ? -3.728 15.044 12.869 1.00 86.31 97 GLY A N 1
ATOM 777 C CA . GLY A 1 97 ? -2.290 14.991 13.142 1.00 86.31 97 GLY A CA 1
ATOM 778 C C . GLY A 1 97 ? -1.743 13.596 12.822 1.00 86.31 97 GLY A C 1
ATOM 779 O O . GLY A 1 97 ? -2.536 12.685 12.571 1.00 86.31 97 GLY A O 1
ATOM 780 N N . PHE A 1 98 ? -0.420 13.430 12.813 1.00 88.88 98 PHE A N 1
ATOM 781 C CA . PHE A 1 98 ? 0.240 12.153 12.526 1.00 88.88 98 PHE A CA 1
ATOM 782 C C . PHE A 1 98 ? 0.787 11.515 13.798 1.00 88.88 98 PHE A C 1
ATOM 784 O O . PHE A 1 98 ? 1.390 12.189 14.635 1.00 88.88 98 PHE A O 1
ATOM 791 N N . TYR A 1 99 ? 0.593 10.206 13.920 1.00 91.56 99 TYR A N 1
ATOM 792 C CA . TYR A 1 99 ? 0.982 9.428 15.087 1.00 91.56 99 TYR A CA 1
ATOM 793 C C . TYR A 1 99 ? 1.656 8.136 14.656 1.00 91.56 99 TYR A C 1
ATOM 795 O O . TYR A 1 99 ? 1.171 7.502 13.727 1.00 91.56 99 TYR A O 1
ATOM 803 N N . LYS A 1 100 ? 2.729 7.725 15.329 1.00 91.19 100 LYS A N 1
ATOM 804 C CA . LYS A 1 100 ? 3.479 6.504 15.022 1.00 91.19 100 LYS A CA 1
ATOM 805 C C . LYS A 1 100 ? 3.361 5.496 16.154 1.00 91.19 100 LYS A C 1
ATOM 807 O O . LYS A 1 100 ? 3.713 5.798 17.293 1.00 91.19 100 LYS A O 1
ATOM 812 N N . SER A 1 101 ? 2.869 4.302 15.845 1.00 91.88 101 SER A N 1
ATOM 813 C CA . SER A 1 101 ? 2.928 3.152 16.747 1.00 91.88 101 SER A CA 1
ATOM 814 C C . SER A 1 101 ? 4.314 2.510 16.720 1.00 91.88 101 SER A C 1
ATOM 816 O O . SER A 1 101 ? 5.060 2.627 15.747 1.00 91.88 101 SER A O 1
ATOM 818 N N . LYS A 1 102 ? 4.642 1.787 17.795 1.00 90.56 102 LYS A N 1
ATOM 819 C CA . LYS A 1 102 ? 5.902 1.039 17.925 1.00 90.56 102 LYS A CA 1
ATOM 820 C C . LYS A 1 102 ? 6.026 -0.102 16.905 1.00 90.56 102 LYS A C 1
ATOM 822 O O . LYS A 1 102 ? 7.131 -0.452 16.509 1.00 90.56 102 LYS A O 1
ATOM 827 N N . GLU A 1 103 ? 4.903 -0.678 16.496 1.00 91.31 103 GLU A N 1
ATOM 828 C CA . GLU A 1 103 ? 4.820 -1.807 15.570 1.00 91.31 103 GLU A CA 1
ATOM 829 C C . GLU A 1 103 ? 3.594 -1.672 14.657 1.00 91.31 103 GLU A C 1
ATOM 831 O O . GLU A 1 103 ? 2.758 -0.788 14.864 1.00 91.31 103 GLU A O 1
ATOM 836 N N . ASN A 1 104 ? 3.485 -2.543 13.647 1.00 90.75 104 ASN A N 1
ATOM 837 C CA . ASN A 1 104 ? 2.348 -2.529 12.734 1.00 90.75 104 ASN A CA 1
ATOM 838 C C . ASN A 1 104 ? 1.105 -3.117 13.417 1.00 90.75 104 ASN A C 1
ATOM 840 O O . ASN A 1 104 ? 0.983 -4.339 13.531 1.00 90.75 104 ASN A O 1
ATOM 844 N N . LEU A 1 105 ? 0.160 -2.275 13.846 1.00 94.19 105 LEU A N 1
ATOM 845 C CA . LEU A 1 105 ? -1.020 -2.765 14.568 1.00 94.19 105 LEU A CA 1
ATOM 846 C C . LEU A 1 105 ? -2.000 -3.516 13.659 1.00 94.19 105 LEU A C 1
ATOM 848 O O . LEU A 1 105 ? -2.775 -4.328 14.157 1.00 94.19 105 LEU A O 1
ATOM 852 N N . ILE A 1 106 ? -1.974 -3.304 12.338 1.00 91.56 106 ILE A N 1
ATOM 853 C CA . ILE A 1 106 ? -2.799 -4.119 11.437 1.00 91.56 106 ILE A CA 1
ATOM 854 C C . ILE A 1 106 ? -2.251 -5.542 11.406 1.00 91.56 106 ILE A C 1
ATOM 856 O O . ILE A 1 106 ? -2.988 -6.461 11.739 1.00 91.56 106 ILE A O 1
ATOM 860 N N . THR A 1 107 ? -0.960 -5.718 11.115 1.00 87.12 107 THR A N 1
ATOM 861 C CA . THR A 1 107 ? -0.310 -7.040 11.100 1.00 87.12 107 THR A CA 1
ATOM 862 C C . THR A 1 107 ? -0.431 -7.750 12.448 1.00 87.12 107 THR A C 1
ATOM 864 O O . THR A 1 107 ? -0.762 -8.931 12.498 1.00 87.12 107 THR A O 1
ATOM 867 N N . LYS A 1 108 ? -0.222 -7.030 13.558 1.00 93.38 108 LYS A N 1
ATOM 868 C CA . LYS A 1 108 ? -0.296 -7.600 14.910 1.00 93.38 108 LYS A CA 1
ATOM 869 C C . LYS A 1 108 ? -1.662 -8.214 15.224 1.00 93.38 108 LYS A C 1
ATOM 871 O O . LYS A 1 108 ? -1.728 -9.271 15.862 1.00 93.38 108 LYS A O 1
ATOM 876 N N . TYR A 1 109 ? -2.742 -7.552 14.810 1.00 94.44 109 TYR A N 1
ATOM 877 C CA . TYR A 1 109 ? -4.104 -7.898 15.219 1.00 94.44 109 TYR A CA 1
ATOM 878 C C . TYR A 1 109 ? -4.974 -8.490 14.111 1.00 94.44 109 TYR A C 1
ATOM 880 O O . TYR A 1 109 ? -6.086 -8.924 14.411 1.00 94.44 109 TYR A O 1
ATOM 888 N N . SER A 1 110 ? -4.512 -8.556 12.864 1.00 90.06 110 SER A N 1
ATOM 889 C CA . SER A 1 110 ? -5.190 -9.330 11.828 1.00 90.06 110 SER A CA 1
ATOM 890 C C . SER A 1 110 ? -5.010 -10.829 12.070 1.00 90.06 110 SER A C 1
ATOM 892 O O . SER A 1 110 ? -3.953 -11.273 12.520 1.00 90.06 110 SER A O 1
ATOM 894 N N . ILE A 1 111 ? -6.040 -11.615 11.765 1.00 86.56 111 ILE A N 1
ATOM 895 C CA . ILE A 1 111 ? -5.862 -13.046 11.500 1.00 86.56 111 ILE A CA 1
ATOM 896 C C . ILE A 1 111 ? -5.208 -13.082 10.120 1.00 86.56 111 ILE A C 1
ATOM 898 O O . ILE A 1 111 ? -5.741 -12.464 9.200 1.00 86.56 111 ILE A O 1
ATOM 902 N N . GLU A 1 112 ? -4.023 -13.679 9.988 1.00 66.62 112 GLU A N 1
ATOM 903 C CA . GLU A 1 112 ? -3.336 -13.824 8.699 1.00 66.62 112 GLU A CA 1
ATOM 904 C C . GLU A 1 112 ? -4.125 -14.766 7.776 1.00 66.62 112 GLU A C 1
ATOM 906 O O . GLU A 1 112 ? -3.714 -15.879 7.497 1.00 66.62 112 GLU A O 1
ATOM 911 N N . GLU A 1 113 ? -5.278 -14.314 7.293 1.00 42.75 113 GLU A N 1
ATOM 912 C CA . GLU A 1 113 ? -6.040 -14.929 6.218 1.00 42.75 113 GLU A CA 1
ATOM 913 C C . GLU A 1 113 ? -6.505 -13.814 5.272 1.00 42.75 113 GLU A C 1
ATOM 915 O O . GLU A 1 113 ? -7.522 -13.144 5.427 1.00 42.75 113 GLU A O 1
ATOM 920 N N . ASN A 1 114 ? -5.664 -13.623 4.262 1.00 42.88 114 ASN A N 1
ATOM 921 C CA . ASN A 1 114 ? -5.965 -13.074 2.952 1.00 42.88 114 ASN A CA 1
ATOM 922 C C . ASN A 1 114 ? -6.300 -11.579 2.803 1.00 42.88 114 ASN A C 1
ATOM 924 O O . ASN A 1 114 ? -7.329 -11.190 2.253 1.00 42.88 114 ASN A O 1
ATOM 928 N N . ASN A 1 115 ? -5.263 -10.755 2.992 1.00 43.97 115 ASN A N 1
ATOM 929 C CA . ASN A 1 115 ? -4.999 -9.578 2.147 1.00 43.97 115 ASN A CA 1
ATOM 930 C C . ASN A 1 115 ? -4.650 -9.961 0.687 1.00 43.97 115 ASN A C 1
ATOM 932 O O . ASN A 1 115 ? -3.875 -9.254 0.037 1.00 43.97 115 ASN A O 1
ATOM 936 N N . TYR A 1 116 ? -5.177 -11.067 0.140 1.00 50.62 116 TYR A N 1
ATOM 937 C CA . TYR A 1 116 ? -4.980 -11.352 -1.277 1.00 50.62 116 TYR A CA 1
ATOM 938 C C . TYR A 1 116 ? -5.817 -10.331 -2.049 1.00 50.62 116 TYR A C 1
ATOM 940 O O . TYR A 1 116 ? -6.997 -10.512 -2.352 1.00 50.62 116 TYR A O 1
ATOM 948 N N . LEU A 1 117 ? -5.166 -9.209 -2.374 1.00 58.41 117 LEU A N 1
ATOM 949 C CA . LEU A 1 117 ? -5.264 -8.629 -3.704 1.00 58.41 117 LEU A CA 1
ATOM 950 C C . LEU A 1 117 ? -5.523 -9.797 -4.663 1.00 58.41 117 LEU A C 1
ATOM 952 O O . LEU A 1 117 ? -4.804 -10.790 -4.591 1.00 58.41 117 LEU A O 1
ATOM 956 N N . SER A 1 118 ? -6.572 -9.727 -5.484 1.00 69.31 118 SER A N 1
ATOM 957 C CA . SER A 1 118 ? -6.861 -10.816 -6.430 1.00 69.31 118 SER A CA 1
ATOM 958 C C . SER A 1 118 ? -5.582 -11.204 -7.171 1.00 69.31 118 SER A C 1
ATOM 960 O O . SER A 1 118 ? -4.793 -10.299 -7.455 1.00 69.31 118 SER A O 1
ATOM 962 N N . ASP A 1 119 ? -5.407 -12.471 -7.538 1.00 71.31 119 ASP A N 1
ATOM 963 C CA . ASP A 1 119 ? -4.209 -12.957 -8.245 1.00 71.31 119 ASP A CA 1
ATOM 964 C C . ASP A 1 119 ? -3.823 -12.061 -9.433 1.00 71.31 119 ASP A C 1
ATOM 966 O O . ASP A 1 119 ? -2.650 -11.787 -9.673 1.00 71.31 119 ASP A O 1
ATOM 970 N N . THR A 1 120 ? -4.826 -11.481 -10.098 1.00 79.94 120 THR A N 1
ATOM 971 C CA . THR A 1 120 ? -4.690 -10.398 -11.080 1.00 79.94 120 THR A CA 1
ATOM 972 C C . THR A 1 120 ? -3.892 -9.194 -10.573 1.00 79.94 120 THR A C 1
ATOM 974 O O . THR A 1 120 ? -2.881 -8.815 -11.153 1.00 79.94 120 THR A O 1
ATOM 977 N N . VAL A 1 121 ? -4.335 -8.568 -9.484 1.00 78.19 121 VAL A N 1
ATOM 978 C CA . VAL A 1 121 ? -3.691 -7.384 -8.899 1.00 78.19 121 VAL A CA 1
ATOM 979 C C . VAL A 1 121 ? -2.302 -7.737 -8.364 1.00 78.19 121 VAL A C 1
ATOM 981 O O . VAL A 1 121 ? -1.368 -6.967 -8.571 1.00 78.19 121 VAL A O 1
ATOM 984 N N . GLN A 1 122 ? -2.130 -8.906 -7.738 1.00 76.06 122 GLN A N 1
ATOM 985 C CA . GLN A 1 122 ? -0.806 -9.354 -7.289 1.00 76.06 122 GLN A CA 1
ATOM 986 C C . GLN A 1 122 ? 0.154 -9.553 -8.455 1.00 76.06 122 GLN A C 1
ATOM 988 O O . GLN A 1 122 ? 1.294 -9.096 -8.397 1.00 76.06 122 GLN A O 1
ATOM 993 N N . GLY A 1 123 ? -0.309 -10.192 -9.525 1.00 82.25 123 GLY A N 1
ATOM 994 C CA . GLY A 1 123 ? 0.478 -10.401 -10.727 1.00 82.25 123 GLY A CA 1
ATOM 995 C C . GLY A 1 123 ? 0.915 -9.083 -11.366 1.00 82.25 123 GLY A C 1
ATOM 996 O O . GLY A 1 123 ? 2.102 -8.906 -11.636 1.00 82.25 123 GLY A O 1
ATOM 997 N N . LYS A 1 124 ? -0.002 -8.116 -11.500 1.00 87.12 124 LYS A N 1
ATOM 998 C CA . LYS A 1 124 ? 0.309 -6.766 -12.002 1.00 87.12 124 LYS A CA 1
ATOM 999 C C . LYS A 1 124 ? 1.337 -6.036 -11.128 1.00 87.12 124 LYS A C 1
ATOM 1001 O O . LYS A 1 124 ? 2.318 -5.506 -11.651 1.00 87.12 124 LYS A O 1
ATOM 1006 N N . LEU A 1 125 ? 1.161 -6.045 -9.802 1.00 83.69 125 LEU A N 1
ATOM 1007 C CA . LEU A 1 125 ? 2.115 -5.421 -8.874 1.00 83.69 125 LEU A CA 1
ATOM 1008 C C . LEU A 1 125 ? 3.493 -6.083 -8.939 1.00 83.69 125 LEU A C 1
ATOM 1010 O O . LEU A 1 125 ? 4.496 -5.385 -9.048 1.00 83.69 125 LEU A O 1
ATOM 1014 N N . LYS A 1 126 ? 3.550 -7.418 -8.962 1.00 84.06 126 LYS A N 1
ATOM 1015 C CA . LYS A 1 126 ? 4.806 -8.172 -9.063 1.00 84.06 126 LYS A CA 1
ATOM 1016 C C . LYS A 1 126 ? 5.542 -7.877 -10.372 1.00 84.06 126 LYS A C 1
ATOM 1018 O O . LYS A 1 126 ? 6.765 -7.729 -10.370 1.00 84.06 126 LYS A O 1
ATOM 1023 N N . THR A 1 127 ? 4.824 -7.762 -11.490 1.00 89.62 127 THR A N 1
ATOM 1024 C CA . THR A 1 127 ? 5.409 -7.340 -12.772 1.00 89.62 127 THR A CA 1
ATOM 1025 C C . THR A 1 127 ? 5.971 -5.920 -12.679 1.00 89.62 127 THR A C 1
ATOM 1027 O O . THR A 1 127 ? 7.091 -5.678 -13.131 1.00 89.62 127 THR A O 1
ATOM 1030 N N . PHE A 1 128 ? 5.259 -4.994 -12.033 1.00 87.12 128 PHE A N 1
ATOM 1031 C CA . PHE A 1 128 ? 5.734 -3.621 -11.858 1.00 87.12 128 PHE A CA 1
ATOM 1032 C C . PHE A 1 128 ? 6.944 -3.506 -10.917 1.00 87.12 128 PHE A C 1
ATOM 1034 O O . PHE A 1 128 ? 7.892 -2.775 -11.199 1.00 87.12 128 PHE A O 1
ATOM 1041 N N . GLU A 1 129 ? 6.983 -4.274 -9.831 1.00 81.56 129 GLU A N 1
ATOM 1042 C CA . GLU A 1 129 ? 8.153 -4.353 -8.951 1.00 81.56 129 GLU A CA 1
ATOM 1043 C C . GLU A 1 129 ? 9.382 -4.883 -9.699 1.00 81.56 129 GLU A C 1
ATOM 1045 O O . GLU A 1 129 ? 10.479 -4.324 -9.587 1.00 81.56 129 GLU A O 1
ATOM 1050 N N . ARG A 1 130 ? 9.206 -5.926 -10.525 1.00 87.75 130 ARG A N 1
ATOM 1051 C CA . ARG A 1 130 ? 10.275 -6.436 -11.398 1.00 87.75 130 ARG A CA 1
ATOM 1052 C C . ARG A 1 130 ? 10.770 -5.360 -12.362 1.00 87.75 130 ARG A C 1
ATOM 1054 O O . ARG A 1 130 ? 11.982 -5.274 -12.557 1.00 87.75 130 ARG A O 1
ATOM 1061 N N . LEU A 1 131 ? 9.877 -4.532 -12.912 1.00 90.38 131 LEU A N 1
ATOM 1062 C CA . LEU A 1 131 ? 10.240 -3.412 -13.786 1.00 90.38 131 LEU A CA 1
ATOM 1063 C C . LEU A 1 131 ? 11.188 -2.448 -13.063 1.00 90.38 131 LEU A C 1
ATOM 1065 O O . LEU A 1 131 ? 12.287 -2.196 -13.556 1.00 90.38 131 LEU A O 1
ATOM 1069 N N . GLN A 1 132 ? 10.814 -1.986 -11.867 1.00 84.31 132 GLN A N 1
ATOM 1070 C CA . GLN A 1 132 ? 11.641 -1.070 -11.069 1.00 84.31 132 GLN A CA 1
ATOM 1071 C C . GLN A 1 132 ? 13.010 -1.685 -10.730 1.00 84.31 132 GLN A C 1
ATOM 1073 O O . GLN A 1 132 ? 14.048 -1.027 -10.837 1.00 84.31 132 GLN A O 1
ATOM 1078 N N . ILE A 1 133 ? 13.041 -2.976 -10.379 1.00 83.62 133 ILE A N 1
ATOM 1079 C CA . ILE A 1 133 ? 14.291 -3.699 -10.104 1.00 83.62 133 ILE A CA 1
ATOM 1080 C C . ILE A 1 133 ? 15.168 -3.790 -11.358 1.00 83.62 133 ILE A C 1
ATOM 1082 O O . ILE A 1 133 ? 16.386 -3.625 -11.259 1.00 83.62 133 ILE A O 1
ATOM 1086 N N . TYR A 1 134 ? 14.592 -4.094 -12.522 1.00 90.69 134 TYR A N 1
ATOM 1087 C CA . TYR A 1 134 ? 15.351 -4.249 -13.763 1.00 90.69 134 TYR A CA 1
ATOM 1088 C C . TYR A 1 134 ? 15.842 -2.914 -14.319 1.00 90.69 134 TYR A C 1
ATOM 1090 O O . TYR A 1 134 ? 16.959 -2.890 -14.830 1.00 90.69 134 TYR A O 1
ATOM 1098 N N . LEU A 1 135 ? 15.089 -1.822 -14.153 1.00 86.69 135 LEU A N 1
ATOM 1099 C CA . LEU A 1 135 ? 15.557 -0.463 -14.451 1.00 86.69 135 LEU A CA 1
ATOM 1100 C C . LEU A 1 135 ? 16.761 -0.102 -13.580 1.00 86.69 135 LEU A C 1
ATOM 1102 O O . LEU A 1 135 ? 17.820 0.225 -14.104 1.00 86.69 135 LEU A O 1
ATOM 1106 N N . LYS A 1 136 ? 16.639 -0.268 -12.256 1.00 84.50 136 LYS A N 1
ATOM 1107 C CA . LYS A 1 136 ? 17.714 0.053 -11.303 1.00 84.50 136 LYS A CA 1
ATOM 1108 C C . LYS A 1 136 ? 18.980 -0.785 -11.507 1.00 84.50 136 LYS A C 1
ATOM 1110 O O . LYS A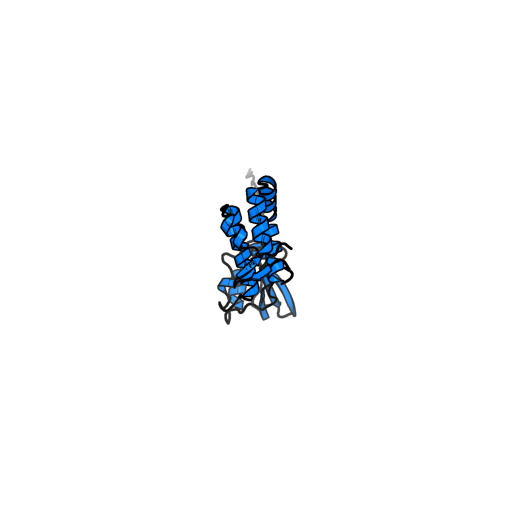 1 136 ? 20.074 -0.321 -11.214 1.00 84.50 136 LYS A O 1
ATOM 1115 N N . LYS A 1 137 ? 18.832 -2.041 -11.940 1.00 87.56 137 LYS A N 1
ATOM 1116 C CA . LYS A 1 137 ? 19.950 -2.969 -12.188 1.00 87.56 137 LYS A CA 1
ATOM 1117 C C . LYS A 1 137 ? 20.407 -2.990 -13.649 1.00 87.56 137 LYS A C 1
ATOM 1119 O O . LYS A 1 137 ? 21.174 -3.882 -13.999 1.00 87.56 137 LYS A O 1
ATOM 1124 N N . GLU A 1 138 ? 19.868 -2.108 -14.489 1.00 90.06 138 GLU A N 1
ATOM 1125 C CA . GLU A 1 138 ? 20.177 -2.017 -15.923 1.00 90.06 138 GLU A CA 1
ATOM 1126 C C . GLU A 1 138 ? 20.032 -3.360 -16.675 1.00 90.06 138 GLU A C 1
ATOM 1128 O O . GLU A 1 138 ? 20.719 -3.658 -17.649 1.00 90.06 138 GLU A O 1
ATOM 1133 N N . LYS A 1 139 ? 19.092 -4.214 -16.242 1.00 92.44 139 LYS A N 1
ATOM 1134 C CA . LYS A 1 139 ? 18.851 -5.542 -16.836 1.00 92.44 139 LYS A CA 1
ATOM 1135 C C . LYS A 1 139 ? 17.923 -5.443 -18.045 1.00 92.44 139 LYS A C 1
ATOM 1137 O O . LYS A 1 139 ? 16.823 -5.989 -18.019 1.00 92.44 139 LYS A O 1
ATOM 1142 N N . HIS A 1 140 ? 18.353 -4.752 -19.097 1.00 89.44 140 HIS A N 1
ATOM 1143 C CA . HIS A 1 140 ? 17.496 -4.352 -20.222 1.00 89.44 140 HIS A CA 1
ATOM 1144 C C . HIS A 1 140 ? 16.820 -5.512 -20.973 1.00 89.44 140 HIS A C 1
ATOM 1146 O O . HIS A 1 140 ? 15.667 -5.380 -21.372 1.00 89.44 140 HIS A O 1
ATOM 1152 N N . ASP A 1 141 ? 17.470 -6.671 -21.109 1.00 87.12 141 ASP A N 1
ATOM 1153 C CA . ASP A 1 141 ? 16.838 -7.839 -21.748 1.00 87.12 141 ASP A CA 1
ATOM 1154 C C . ASP A 1 141 ? 15.702 -8.422 -20.897 1.00 87.12 141 ASP A C 1
ATOM 1156 O O . ASP A 1 141 ? 14.645 -8.782 -21.414 1.00 87.12 141 ASP A O 1
ATOM 1160 N N . LYS A 1 142 ? 15.888 -8.448 -19.570 1.00 92.25 142 LYS A N 1
ATOM 1161 C CA . LYS A 1 142 ? 14.842 -8.865 -18.621 1.00 92.25 142 LYS A CA 1
ATOM 1162 C C . LYS A 1 142 ? 13.762 -7.798 -18.462 1.00 92.25 142 LYS A C 1
ATOM 1164 O O . LYS A 1 142 ? 12.625 -8.129 -18.164 1.00 92.25 142 LYS A O 1
ATOM 1169 N N . LEU A 1 143 ? 14.123 -6.530 -18.639 1.00 92.81 143 LEU A N 1
ATOM 1170 C CA . 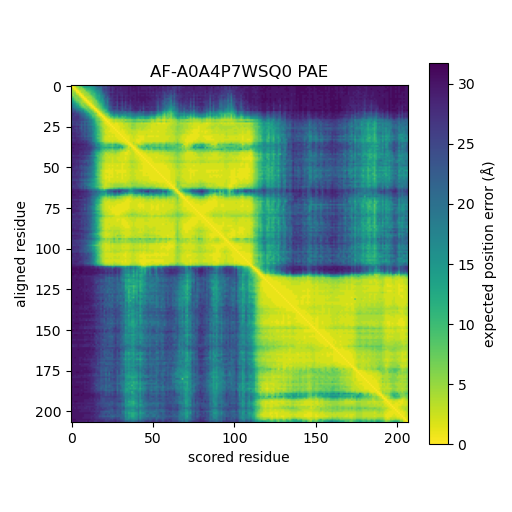LEU A 1 143 ? 13.198 -5.405 -18.641 1.00 92.81 143 LEU A CA 1
ATOM 1171 C C . LEU A 1 143 ? 12.218 -5.519 -19.805 1.00 92.81 143 LEU A C 1
ATOM 1173 O O . LEU A 1 143 ? 11.015 -5.471 -19.580 1.00 92.81 143 LEU A O 1
ATOM 1177 N N . ALA A 1 144 ? 12.732 -5.736 -21.020 1.00 93.00 144 ALA A N 1
ATOM 1178 C CA . ALA A 1 144 ? 11.909 -5.885 -22.212 1.00 93.00 144 ALA A CA 1
ATOM 1179 C C . ALA A 1 144 ? 10.909 -7.040 -22.065 1.00 93.00 144 ALA A C 1
ATOM 1181 O O . ALA A 1 144 ? 9.752 -6.877 -22.423 1.00 93.00 144 ALA A O 1
ATOM 1182 N N . SER A 1 145 ? 11.300 -8.171 -21.464 1.00 94.00 145 SER A N 1
ATOM 1183 C CA . SER A 1 145 ? 10.399 -9.323 -21.310 1.00 94.00 145 SER A CA 1
ATOM 1184 C C . SER A 1 145 ? 9.215 -9.101 -20.360 1.00 94.00 145 SER A C 1
ATOM 1186 O O . SER A 1 145 ? 8.333 -9.957 -20.289 1.00 94.00 145 SER A O 1
ATOM 1188 N N . LEU A 1 146 ? 9.163 -7.980 -19.632 1.00 94.31 146 LEU A N 1
ATOM 1189 C CA . LEU A 1 146 ? 7.998 -7.600 -18.828 1.00 94.31 146 LEU A CA 1
ATOM 1190 C C . LEU A 1 146 ? 6.890 -6.940 -19.650 1.00 94.31 146 LEU A C 1
ATOM 1192 O O . LEU A 1 146 ? 5.802 -6.750 -19.118 1.00 94.31 146 LEU A O 1
ATOM 1196 N N . PHE A 1 147 ? 7.145 -6.585 -20.908 1.00 94.44 147 PHE A N 1
ATOM 1197 C CA . PHE A 1 147 ? 6.180 -5.931 -21.787 1.00 94.44 147 PHE A CA 1
ATOM 1198 C C . PHE A 1 147 ? 5.526 -6.931 -22.744 1.00 94.44 147 PHE A C 1
ATOM 1200 O O . PHE A 1 147 ? 6.083 -7.999 -23.011 1.00 94.44 147 PHE A O 1
ATOM 1207 N N . VAL A 1 148 ? 4.344 -6.586 -23.256 1.00 93.38 148 VAL A N 1
ATOM 1208 C CA . VAL A 1 148 ? 3.666 -7.355 -24.317 1.00 93.38 148 VAL A CA 1
ATOM 1209 C C . VAL A 1 148 ? 4.540 -7.425 -25.570 1.00 93.38 148 VAL A C 1
ATOM 1211 O O . VAL A 1 148 ? 5.327 -6.506 -25.822 1.00 93.38 148 VAL A O 1
ATOM 1214 N N . ASN A 1 149 ? 4.429 -8.507 -26.344 1.00 90.38 149 ASN A N 1
ATOM 1215 C CA . ASN A 1 149 ? 5.362 -8.828 -27.438 1.00 90.38 149 ASN A CA 1
ATOM 1216 C C . ASN A 1 149 ? 5.633 -7.669 -28.412 1.00 90.38 149 ASN A C 1
ATOM 1218 O O . ASN A 1 149 ? 6.800 -7.382 -28.694 1.00 90.38 149 ASN A O 1
ATOM 1222 N N . ASP A 1 150 ? 4.587 -6.959 -28.844 1.00 85.75 150 ASP A N 1
ATOM 1223 C CA . ASP A 1 150 ? 4.699 -5.810 -29.757 1.00 85.75 150 ASP A CA 1
ATOM 1224 C C . ASP A 1 150 ? 5.617 -4.709 -29.191 1.00 85.75 150 ASP A C 1
ATOM 1226 O O . ASP A 1 150 ? 6.424 -4.106 -29.902 1.00 85.75 150 ASP A O 1
ATOM 1230 N N . VAL A 1 151 ? 5.547 -4.477 -27.878 1.00 90.62 151 VAL A N 1
ATOM 1231 C CA . VAL A 1 151 ? 6.341 -3.458 -27.180 1.00 90.62 151 VAL A CA 1
ATOM 1232 C C . VAL A 1 151 ? 7.768 -3.952 -26.914 1.00 90.62 151 VAL A C 1
ATOM 1234 O O . VAL A 1 151 ? 8.705 -3.151 -26.922 1.00 90.62 151 VAL A O 1
ATOM 1237 N N . GLN A 1 152 ? 7.986 -5.262 -26.740 1.00 92.12 152 GLN A N 1
ATOM 1238 C CA . GLN A 1 152 ? 9.339 -5.807 -26.549 1.00 92.12 152 GLN A CA 1
ATOM 1239 C C . GLN A 1 152 ? 10.245 -5.510 -27.744 1.00 92.12 152 GLN A C 1
ATOM 1241 O O . GLN A 1 152 ? 11.416 -5.169 -27.557 1.00 92.12 152 GLN A O 1
ATOM 1246 N N . TRP A 1 153 ? 9.714 -5.656 -28.964 1.00 89.50 153 TRP A N 1
ATOM 1247 C CA . TRP A 1 153 ? 10.463 -5.373 -30.185 1.00 89.50 153 TRP A CA 1
ATOM 1248 C C . TRP A 1 153 ? 10.880 -3.903 -30.239 1.00 89.50 153 TRP A C 1
ATOM 1250 O O . TRP A 1 153 ? 12.066 -3.622 -30.412 1.00 89.50 153 TRP A O 1
ATOM 1260 N N . PHE A 1 154 ? 9.948 -2.986 -29.959 1.00 89.62 154 PHE A N 1
ATOM 1261 C CA . PHE A 1 154 ? 10.229 -1.552 -29.891 1.00 89.62 154 PHE A CA 1
ATOM 1262 C C . PHE A 1 154 ? 11.344 -1.230 -28.885 1.00 89.62 154 PHE A C 1
ATOM 1264 O O . PHE A 1 154 ? 12.302 -0.543 -29.230 1.00 89.62 154 PHE A O 1
ATOM 1271 N N . ILE A 1 155 ? 11.271 -1.772 -27.662 1.00 90.44 155 ILE A N 1
ATOM 1272 C CA . ILE A 1 155 ? 12.287 -1.549 -26.617 1.00 90.44 155 ILE A CA 1
ATOM 1273 C C . ILE A 1 155 ? 13.668 -2.037 -27.079 1.00 90.44 155 ILE A C 1
ATOM 1275 O O . ILE A 1 155 ? 14.672 -1.341 -26.893 1.00 90.44 155 ILE A O 1
ATOM 1279 N N . ARG A 1 156 ? 13.734 -3.232 -27.682 1.00 91.56 156 ARG A N 1
ATOM 1280 C CA . ARG A 1 156 ? 14.987 -3.805 -28.204 1.00 91.56 156 ARG A CA 1
ATOM 1281 C C . ARG A 1 156 ? 15.548 -2.966 -29.348 1.00 91.56 156 ARG A C 1
ATOM 1283 O O . ARG A 1 156 ? 16.756 -2.741 -29.393 1.00 91.56 156 ARG A O 1
ATOM 1290 N N . GLU A 1 157 ? 14.687 -2.484 -30.235 1.00 91.81 157 GLU A N 1
ATOM 1291 C CA . GLU A 1 157 ? 15.084 -1.671 -31.376 1.00 91.81 157 GLU A CA 1
ATOM 1292 C C . GLU A 1 157 ? 15.651 -0.317 -30.936 1.00 91.81 157 GLU A C 1
ATOM 1294 O O . GLU A 1 157 ? 16.786 0.010 -31.297 1.00 91.81 157 GLU A O 1
ATOM 1299 N N . ILE A 1 158 ? 14.916 0.449 -30.118 1.00 92.31 158 ILE A N 1
ATOM 1300 C CA . ILE A 1 158 ? 15.380 1.774 -29.681 1.00 92.31 158 ILE A CA 1
ATOM 1301 C C . ILE A 1 158 ? 16.665 1.669 -28.861 1.00 92.31 158 ILE A C 1
ATOM 1303 O O . ILE A 1 158 ? 17.528 2.531 -28.975 1.00 92.31 158 ILE A O 1
ATOM 1307 N N . ARG A 1 159 ? 16.860 0.589 -28.095 1.00 91.25 159 ARG A N 1
ATOM 1308 C CA . ARG A 1 159 ? 18.100 0.369 -27.340 1.00 91.25 159 ARG A CA 1
ATOM 1309 C C . ARG A 1 159 ? 19.333 0.299 -28.245 1.00 91.25 159 ARG A C 1
ATOM 1311 O O . ARG A 1 159 ? 20.395 0.778 -27.850 1.00 91.25 159 ARG A O 1
ATOM 1318 N N . VAL A 1 160 ? 19.212 -0.320 -29.419 1.00 91.69 160 VAL A N 1
ATOM 1319 C CA . VAL A 1 160 ? 20.331 -0.489 -30.359 1.00 91.69 160 VAL A CA 1
ATOM 1320 C C . VAL A 1 160 ? 20.474 0.730 -31.266 1.00 91.69 160 VAL A C 1
ATOM 1322 O O . VAL A 1 160 ? 21.589 1.209 -31.470 1.00 91.69 160 VAL A O 1
ATOM 1325 N N . LYS A 1 161 ? 19.356 1.231 -31.801 1.00 93.81 161 LYS A N 1
ATOM 1326 C CA . LYS A 1 161 ? 19.344 2.260 -32.849 1.00 93.81 161 LYS A CA 1
ATOM 1327 C C . LYS A 1 161 ? 19.358 3.693 -32.314 1.00 93.81 161 LYS A C 1
ATOM 1329 O O 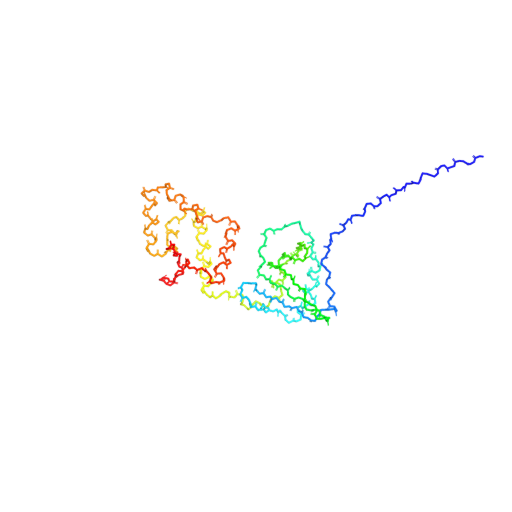. LYS A 1 161 ? 19.832 4.580 -33.011 1.00 93.81 161 LYS A O 1
ATOM 1334 N N . ASP A 1 162 ? 18.856 3.929 -31.101 1.00 92.31 162 ASP A N 1
ATOM 1335 C CA . ASP A 1 162 ? 18.669 5.275 -30.546 1.00 92.31 162 ASP A CA 1
ATOM 1336 C C . ASP A 1 162 ? 18.828 5.278 -29.014 1.00 92.31 162 ASP A C 1
ATOM 1338 O O . ASP A 1 162 ? 17.868 5.299 -28.234 1.00 92.31 162 ASP A O 1
ATOM 1342 N N . LYS A 1 163 ? 20.091 5.256 -28.572 1.00 91.38 163 LYS A N 1
ATOM 1343 C CA . LYS A 1 163 ? 20.462 5.207 -27.148 1.00 91.38 163 LYS A CA 1
ATOM 1344 C C . LYS A 1 163 ? 19.859 6.355 -26.333 1.00 91.38 163 LYS A C 1
ATOM 1346 O O . LYS A 1 163 ? 19.482 6.147 -25.181 1.00 91.38 163 LYS A O 1
ATOM 1351 N N . GLU A 1 164 ? 19.738 7.545 -26.920 1.00 91.81 164 GLU A N 1
ATOM 1352 C CA . GLU A 1 164 ? 19.162 8.718 -26.253 1.00 91.81 164 GLU A CA 1
ATOM 1353 C C . GLU A 1 164 ? 17.655 8.564 -26.042 1.00 91.81 164 GLU A C 1
ATOM 1355 O O . GLU A 1 164 ? 17.138 8.820 -24.948 1.00 91.81 164 GLU A O 1
ATOM 1360 N N . ARG A 1 165 ? 16.932 8.074 -27.052 1.00 90.19 165 ARG A N 1
ATOM 1361 C CA . ARG A 1 165 ? 15.511 7.746 -26.906 1.00 90.19 165 ARG A CA 1
ATOM 1362 C C . ARG A 1 165 ? 15.289 6.616 -25.912 1.00 90.19 165 ARG A C 1
ATOM 1364 O O . ARG A 1 165 ? 14.357 6.710 -25.116 1.00 90.19 165 ARG A O 1
ATOM 1371 N N . PHE A 1 166 ? 16.148 5.599 -25.901 1.00 92.19 166 PHE A N 1
ATOM 1372 C CA . PHE A 1 166 ? 16.081 4.529 -24.908 1.00 92.19 166 PHE A CA 1
ATOM 1373 C C . PHE A 1 166 ? 16.308 5.050 -23.482 1.00 92.19 166 PHE A C 1
ATOM 1375 O O . PHE A 1 166 ? 15.539 4.719 -22.580 1.00 92.19 166 PHE A O 1
ATOM 1382 N N . LYS A 1 167 ? 17.290 5.936 -23.275 1.00 89.56 167 LYS A N 1
ATOM 1383 C CA . LYS A 1 167 ? 17.536 6.573 -21.973 1.00 89.56 167 LYS A CA 1
ATOM 1384 C C . LYS A 1 167 ? 16.320 7.369 -21.496 1.00 89.56 167 LYS A C 1
ATOM 1386 O O . LYS A 1 167 ? 15.892 7.190 -20.357 1.00 89.56 167 LYS A O 1
ATOM 1391 N N . ARG A 1 168 ? 15.719 8.189 -22.369 1.00 87.75 168 ARG A N 1
ATOM 1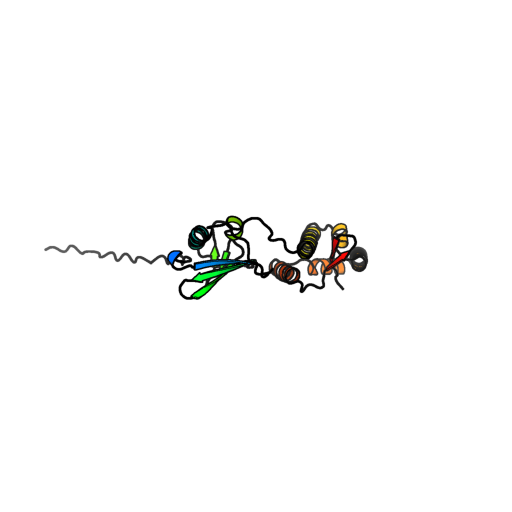392 C CA . ARG A 1 168 ? 14.473 8.917 -22.060 1.00 87.75 168 ARG A CA 1
ATOM 1393 C C . ARG A 1 168 ? 13.326 7.968 -21.722 1.00 87.75 168 ARG A C 1
ATOM 1395 O O . ARG A 1 168 ? 12.604 8.208 -20.760 1.00 87.75 168 ARG A O 1
ATOM 1402 N N . TRP A 1 169 ? 13.186 6.876 -22.468 1.00 89.88 169 TRP A N 1
ATOM 1403 C CA . TRP A 1 169 ? 12.173 5.860 -22.198 1.00 89.88 169 TRP A CA 1
ATOM 1404 C C . TRP A 1 169 ? 12.366 5.203 -20.819 1.00 89.88 169 TRP A C 1
ATOM 1406 O O . TRP A 1 169 ? 11.405 5.093 -20.062 1.00 89.88 169 TRP A O 1
ATOM 1416 N N . CYS A 1 170 ? 13.599 4.862 -20.426 1.00 88.75 170 CYS A N 1
ATOM 1417 C CA . CYS A 1 170 ? 13.895 4.352 -19.081 1.00 88.75 170 CYS A CA 1
ATOM 1418 C C . CYS A 1 170 ? 13.542 5.364 -17.979 1.00 88.75 170 CYS A C 1
ATOM 1420 O O . CYS A 1 170 ? 13.033 4.969 -16.928 1.00 88.75 170 CYS A O 1
ATOM 1422 N N . VAL A 1 171 ? 13.776 6.662 -18.213 1.00 85.19 171 VAL A N 1
ATOM 1423 C CA . VAL A 1 171 ? 13.400 7.725 -17.264 1.00 85.19 171 VAL A CA 1
ATOM 1424 C C . VAL A 1 171 ? 11.887 7.777 -17.065 1.00 85.19 171 VAL A C 1
ATOM 1426 O O . VAL A 1 171 ? 11.447 7.831 -15.923 1.00 85.19 171 VAL A O 1
ATOM 1429 N N . LEU A 1 172 ? 11.091 7.672 -18.135 1.00 84.44 172 LEU A N 1
ATOM 1430 C CA . LEU A 1 172 ? 9.623 7.664 -18.032 1.00 84.44 172 LEU A CA 1
ATOM 1431 C C . LEU A 1 172 ? 9.090 6.533 -17.146 1.00 84.44 172 LEU A C 1
ATOM 1433 O O . LEU A 1 172 ? 8.054 6.699 -16.514 1.00 84.44 172 LEU A O 1
ATOM 1437 N N . TRP A 1 173 ? 9.794 5.401 -17.087 1.00 85.94 173 TRP A N 1
ATOM 1438 C CA . TRP A 1 173 ? 9.426 4.251 -16.260 1.00 85.94 173 TRP A CA 1
ATOM 1439 C C . TRP A 1 173 ? 10.086 4.227 -14.879 1.00 85.94 173 TRP A C 1
ATOM 1441 O O . TRP A 1 173 ? 9.745 3.385 -14.042 1.00 85.94 173 TRP A O 1
ATOM 1451 N N . THR A 1 174 ? 11.008 5.150 -14.615 1.00 83.62 174 THR A N 1
ATOM 1452 C CA . THR A 1 174 ? 11.640 5.301 -13.305 1.00 83.62 174 THR A CA 1
ATOM 1453 C C . THR A 1 174 ? 10.742 6.170 -12.445 1.00 83.62 174 THR A C 1
ATOM 1455 O O . THR A 1 174 ? 10.714 7.390 -12.582 1.00 83.62 174 THR A O 1
ATOM 1458 N N . PHE A 1 175 ? 9.959 5.531 -11.583 1.00 73.50 175 PHE A N 1
ATOM 1459 C CA . PHE A 1 175 ? 8.981 6.247 -10.780 1.00 73.50 175 PHE A CA 1
ATOM 1460 C C . PHE A 1 175 ? 9.652 6.677 -9.480 1.00 73.50 175 PHE A C 1
ATOM 1462 O O . PHE A 1 175 ? 10.276 5.866 -8.790 1.00 73.50 175 PHE A O 1
ATOM 1469 N N . ASP A 1 176 ? 9.503 7.950 -9.118 1.00 74.25 176 ASP A N 1
ATOM 1470 C CA . ASP A 1 176 ? 9.783 8.353 -7.748 1.00 74.25 176 ASP A CA 1
ATOM 1471 C C . ASP A 1 176 ? 8.782 7.690 -6.784 1.00 74.25 176 ASP A C 1
ATOM 1473 O O . ASP A 1 176 ? 7.820 7.021 -7.181 1.00 74.25 176 ASP A O 1
ATOM 1477 N N . LYS A 1 177 ? 9.007 7.859 -5.478 1.00 65.56 177 LYS A N 1
ATOM 1478 C CA . LYS A 1 177 ? 8.151 7.228 -4.469 1.00 65.56 177 LYS A CA 1
ATOM 1479 C C . LYS A 1 177 ? 6.681 7.624 -4.623 1.00 65.56 177 LYS A C 1
ATOM 1481 O O . LYS A 1 177 ? 5.838 6.773 -4.360 1.00 65.56 177 LYS A O 1
ATOM 1486 N N . VAL A 1 178 ? 6.374 8.866 -5.001 1.00 68.81 178 VAL A N 1
ATOM 1487 C CA . VAL A 1 178 ? 5.008 9.400 -5.135 1.00 68.81 178 VAL A CA 1
ATOM 1488 C C . VAL A 1 178 ? 4.345 8.858 -6.400 1.00 68.81 178 VAL A C 1
ATOM 1490 O O . VAL A 1 178 ? 3.246 8.312 -6.322 1.00 68.81 178 VAL A O 1
ATOM 1493 N N . ALA A 1 179 ? 5.039 8.889 -7.535 1.00 71.19 179 ALA A N 1
ATOM 1494 C CA . ALA A 1 179 ? 4.553 8.323 -8.789 1.00 71.19 179 ALA A CA 1
ATOM 1495 C C . ALA A 1 179 ? 4.310 6.808 -8.668 1.00 71.19 179 ALA A C 1
ATOM 1497 O O . ALA A 1 179 ? 3.264 6.305 -9.082 1.00 71.19 179 ALA A O 1
ATOM 1498 N N . TYR A 1 180 ? 5.231 6.073 -8.030 1.00 73.56 180 TYR A N 1
ATOM 1499 C CA . TYR A 1 180 ? 5.091 4.632 -7.768 1.00 73.56 180 TYR A CA 1
ATOM 1500 C C . TYR A 1 180 ? 3.817 4.341 -6.979 1.00 73.56 180 TYR A C 1
ATOM 1502 O O . TYR A 1 180 ? 3.024 3.458 -7.303 1.00 73.56 180 TYR A O 1
ATOM 1510 N N . LYS A 1 181 ? 3.605 5.147 -5.949 1.00 66.75 181 LYS A N 1
ATOM 1511 C CA . LYS A 1 181 ? 2.467 5.091 -5.051 1.00 66.75 181 LYS A CA 1
ATOM 1512 C C . LYS A 1 181 ? 1.132 5.340 -5.753 1.00 66.75 181 LYS A C 1
ATOM 1514 O O . LYS A 1 181 ? 0.212 4.537 -5.603 1.00 66.75 181 LYS A O 1
ATOM 1519 N N . GLU A 1 182 ? 1.019 6.409 -6.536 1.00 69.31 182 GLU A N 1
ATOM 1520 C CA . GLU A 1 182 ? -0.185 6.690 -7.331 1.00 69.31 182 GLU A CA 1
ATOM 1521 C C . GLU A 1 182 ? -0.487 5.566 -8.321 1.00 69.31 182 GLU A C 1
ATOM 1523 O O . GLU A 1 182 ? -1.645 5.222 -8.575 1.00 69.31 182 GLU A O 1
ATOM 1528 N N . TYR A 1 183 ? 0.562 4.955 -8.854 1.00 74.56 183 TYR A N 1
ATOM 1529 C CA . TYR A 1 183 ? 0.440 3.888 -9.824 1.00 74.56 183 TYR A CA 1
ATOM 1530 C C . TYR A 1 183 ? -0.051 2.571 -9.211 1.00 74.56 183 TYR A C 1
ATOM 1532 O O . TYR A 1 183 ? -0.991 1.964 -9.725 1.00 74.56 183 TYR A O 1
ATOM 1540 N N . VAL A 1 184 ? 0.487 2.178 -8.053 1.00 74.06 184 VAL A N 1
ATOM 1541 C CA . VAL A 1 184 ? -0.028 1.046 -7.260 1.00 74.06 184 VAL A CA 1
ATOM 1542 C C . VAL A 1 184 ? -1.520 1.228 -6.962 1.00 74.06 184 VAL A C 1
ATOM 1544 O O . VAL A 1 184 ? -2.301 0.287 -7.101 1.00 74.06 184 VAL A O 1
ATOM 1547 N N . ILE A 1 185 ? -1.949 2.451 -6.634 1.00 69.50 185 ILE A N 1
ATOM 1548 C CA . ILE A 1 185 ? -3.363 2.768 -6.394 1.00 69.50 185 ILE A CA 1
ATOM 1549 C C . ILE A 1 185 ? -4.217 2.530 -7.648 1.00 69.50 185 ILE A C 1
ATOM 1551 O O . ILE A 1 185 ? -5.315 1.980 -7.536 1.00 69.50 185 ILE A O 1
ATOM 1555 N N . LYS A 1 186 ? -3.739 2.913 -8.840 1.00 75.94 186 LYS A N 1
ATOM 1556 C CA . LYS A 1 186 ? -4.458 2.668 -10.105 1.00 75.94 186 LYS A CA 1
ATOM 1557 C C . LYS A 1 186 ? -4.640 1.173 -10.376 1.00 75.94 186 LYS A C 1
ATOM 1559 O O . LYS A 1 186 ? -5.757 0.773 -10.710 1.00 75.94 186 LYS A O 1
ATOM 1564 N N . ILE A 1 187 ? -3.592 0.371 -10.153 1.00 76.06 187 ILE A N 1
ATOM 1565 C CA . ILE A 1 187 ? -3.632 -1.093 -10.312 1.00 76.06 187 ILE A CA 1
ATOM 1566 C C . ILE A 1 187 ? -4.650 -1.716 -9.353 1.00 76.06 187 ILE A C 1
ATOM 1568 O O . ILE A 1 187 ? -5.511 -2.493 -9.768 1.00 76.06 187 ILE A O 1
ATOM 1572 N N . ILE A 1 188 ? -4.585 -1.374 -8.062 1.00 67.81 188 ILE A N 1
ATOM 1573 C CA . ILE A 1 188 ? -5.477 -1.995 -7.074 1.00 67.81 188 ILE A CA 1
ATOM 1574 C C . ILE A 1 188 ? -6.940 -1.604 -7.332 1.00 67.81 188 ILE A C 1
ATOM 1576 O O . ILE A 1 188 ? -7.833 -2.440 -7.204 1.00 67.81 188 ILE A O 1
ATOM 1580 N N . ASN A 1 189 ? -7.188 -0.367 -7.772 1.00 66.31 189 ASN A N 1
ATOM 1581 C CA . ASN A 1 189 ? -8.530 0.110 -8.108 1.00 66.31 189 ASN A CA 1
ATOM 1582 C C . ASN A 1 189 ? -9.059 -0.412 -9.459 1.00 66.31 189 ASN A C 1
ATOM 1584 O O . ASN A 1 189 ? -10.145 0.005 -9.864 1.00 66.31 189 ASN A O 1
ATOM 1588 N N . LYS A 1 190 ? -8.315 -1.283 -10.164 1.00 66.56 190 LYS A N 1
ATOM 1589 C CA . LYS A 1 190 ? -8.639 -1.789 -11.512 1.00 66.56 190 LYS A CA 1
ATOM 1590 C C . LYS A 1 190 ? -8.920 -0.675 -12.529 1.00 66.56 190 LYS A C 1
ATOM 1592 O O . LYS A 1 190 ? -9.722 -0.846 -13.442 1.00 66.56 190 LYS A O 1
ATOM 1597 N N . LYS A 1 191 ? -8.289 0.486 -12.345 1.00 69.12 191 LYS A N 1
ATOM 1598 C CA . LYS A 1 191 ? -8.370 1.623 -13.275 1.00 69.12 191 LYS A CA 1
ATOM 1599 C C . LYS A 1 191 ? -7.169 1.668 -14.217 1.00 69.12 191 LYS A C 1
ATOM 1601 O O . LYS A 1 191 ? -6.973 2.663 -14.907 1.00 69.12 191 LYS A O 1
ATOM 1606 N N . ASP A 1 192 ? -6.340 0.630 -14.198 1.00 71.62 192 ASP A N 1
ATOM 1607 C CA . ASP A 1 192 ? -5.200 0.488 -15.083 1.00 71.62 192 ASP A CA 1
ATOM 1608 C C . ASP A 1 192 ? -5.604 -0.267 -16.359 1.00 71.62 192 ASP A C 1
ATOM 1610 O O . ASP A 1 192 ? -6.175 -1.356 -16.310 1.00 71.62 192 ASP A O 1
ATOM 1614 N N . ASN A 1 193 ? -5.284 0.322 -17.505 1.00 74.06 193 ASN A N 1
ATOM 1615 C CA . ASN A 1 193 ? -5.336 -0.296 -18.831 1.00 74.06 193 ASN A CA 1
ATOM 1616 C C . ASN A 1 193 ? -3.936 -0.725 -19.312 1.00 74.06 193 ASN A C 1
ATOM 1618 O O . ASN A 1 193 ? -3.748 -1.021 -20.485 1.00 74.06 193 ASN A O 1
ATOM 1622 N N . LEU A 1 194 ? -2.951 -0.735 -18.406 1.00 84.00 194 LEU A N 1
ATOM 1623 C CA . LEU A 1 194 ? -1.532 -0.874 -18.735 1.00 84.00 194 LEU A CA 1
ATOM 1624 C C . LEU A 1 194 ? -1.012 -2.307 -18.610 1.00 84.00 194 LEU A C 1
ATOM 1626 O O . LEU A 1 194 ? 0.197 -2.517 -18.669 1.00 84.00 194 LEU A O 1
ATOM 1630 N N . PHE A 1 195 ? -1.880 -3.291 -18.376 1.00 89.19 195 PHE A N 1
ATOM 1631 C CA . PHE A 1 195 ? -1.464 -4.680 -18.236 1.00 89.19 195 PHE A CA 1
ATOM 1632 C C . PHE A 1 195 ? -2.384 -5.636 -18.977 1.00 89.19 195 PHE A C 1
ATOM 1634 O O . PHE A 1 195 ? -3.590 -5.645 -18.728 1.00 89.19 195 PHE A O 1
ATOM 1641 N N . ASP A 1 196 ? -1.763 -6.522 -19.746 1.00 90.38 196 ASP A N 1
ATOM 1642 C CA . ASP A 1 196 ? -2.406 -7.665 -20.383 1.00 90.38 196 ASP A CA 1
ATOM 1643 C C . ASP A 1 196 ? -1.848 -8.960 -19.782 1.00 90.38 196 ASP A C 1
ATOM 1645 O O . ASP A 1 196 ? -0.727 -8.996 -19.263 1.00 90.38 196 ASP A O 1
ATOM 1649 N N . TYR A 1 197 ? -2.632 -10.034 -19.829 1.00 89.12 197 TYR A N 1
ATOM 1650 C CA . TYR A 1 197 ? -2.170 -11.361 -19.432 1.00 89.12 197 TYR A CA 1
ATOM 1651 C C . TYR A 1 197 ? -1.758 -12.141 -20.684 1.00 89.12 197 TYR A C 1
ATOM 1653 O O . TYR A 1 197 ? -2.599 -12.445 -21.527 1.00 89.12 197 TYR A O 1
ATOM 1661 N N . GLU A 1 198 ? -0.466 -12.443 -20.816 1.00 88.62 198 GLU A N 1
ATOM 1662 C CA . GLU A 1 198 ? 0.120 -13.058 -22.010 1.00 88.62 198 GLU A CA 1
ATOM 1663 C C . GLU A 1 198 ? 1.122 -14.149 -21.604 1.00 88.62 198 GLU A C 1
ATOM 1665 O O . GLU A 1 198 ? 1.985 -13.933 -20.751 1.00 88.62 198 GLU A O 1
ATOM 1670 N N . ASN A 1 199 ? 1.031 -15.330 -22.225 1.00 85.94 199 ASN A N 1
ATOM 1671 C CA . ASN A 1 199 ? 1.945 -16.459 -21.989 1.00 85.94 199 ASN A CA 1
ATOM 1672 C C . ASN A 1 199 ? 2.061 -16.870 -20.506 1.00 85.94 199 ASN A C 1
ATOM 1674 O O . ASN A 1 199 ? 3.143 -17.199 -20.023 1.00 85.94 199 ASN A O 1
ATOM 1678 N N . GLY A 1 200 ? 0.948 -16.822 -19.768 1.00 85.88 200 GLY A N 1
ATOM 1679 C CA . GLY A 1 200 ? 0.902 -17.203 -18.352 1.00 85.88 200 GLY A CA 1
ATOM 1680 C C . GLY A 1 200 ? 1.444 -16.148 -17.377 1.00 85.88 200 GLY A C 1
ATOM 1681 O O . GLY A 1 200 ? 1.465 -16.386 -16.168 1.00 85.88 200 GLY A O 1
ATOM 1682 N N . GLU A 1 201 ? 1.845 -14.970 -17.857 1.00 91.06 201 GLU A N 1
ATOM 1683 C CA . GLU A 1 201 ? 2.358 -13.879 -17.028 1.00 91.06 201 GLU A CA 1
ATOM 1684 C C . GLU A 1 201 ? 1.615 -12.562 -17.290 1.00 91.06 201 GLU A C 1
ATOM 1686 O O . GLU A 1 201 ? 1.139 -12.288 -18.389 1.00 91.06 201 GLU A O 1
ATOM 1691 N N . TRP A 1 202 ? 1.568 -11.691 -16.280 1.00 92.69 202 TRP A N 1
ATOM 1692 C CA . TRP A 1 202 ? 1.138 -10.306 -16.474 1.00 92.69 202 TRP A CA 1
ATOM 1693 C C . TRP A 1 202 ? 2.243 -9.503 -17.155 1.00 92.69 202 TRP A C 1
ATOM 1695 O O . TRP A 1 202 ? 3.374 -9.460 -16.658 1.00 92.69 202 TRP A O 1
ATOM 1705 N N . LYS A 1 203 ? 1.902 -8.835 -18.255 1.00 93.62 203 LYS A N 1
ATOM 1706 C CA . LYS A 1 203 ? 2.799 -8.010 -19.064 1.00 93.62 203 LYS A CA 1
ATOM 1707 C C . LYS A 1 203 ? 2.316 -6.570 -19.108 1.00 93.62 203 LYS A C 1
ATOM 1709 O O . LYS A 1 203 ? 1.120 -6.316 -19.047 1.00 93.62 203 LYS A O 1
ATOM 1714 N N . ILE A 1 204 ? 3.247 -5.634 -19.232 1.00 92.06 204 ILE A N 1
ATOM 1715 C CA . ILE A 1 204 ? 2.963 -4.208 -19.372 1.00 92.06 204 ILE A CA 1
ATOM 1716 C C . ILE A 1 204 ? 2.598 -3.911 -20.829 1.00 92.06 204 ILE A C 1
ATOM 1718 O O . ILE A 1 204 ? 3.376 -4.189 -21.745 1.00 92.06 204 ILE A O 1
ATOM 1722 N N . ASN A 1 205 ? 1.426 -3.320 -21.029 1.00 89.81 205 ASN A N 1
ATOM 1723 C CA . ASN A 1 205 ? 0.926 -2.857 -22.310 1.00 89.81 205 ASN A CA 1
ATOM 1724 C C . ASN A 1 205 ? 1.023 -1.329 -22.373 1.00 89.81 205 ASN A C 1
ATOM 1726 O O . ASN A 1 205 ? 0.234 -0.637 -21.743 1.00 89.81 205 ASN A O 1
ATOM 1730 N N . GLN A 1 206 ? 2.009 -0.807 -23.105 1.00 79.12 206 GLN A N 1
ATOM 1731 C CA . GLN A 1 206 ? 2.240 0.636 -23.269 1.00 79.12 206 GLN A CA 1
ATOM 1732 C C . GLN A 1 206 ? 1.531 1.204 -24.520 1.00 79.12 206 GLN A C 1
ATOM 1734 O O . GLN A 1 206 ? 2.023 2.166 -25.107 1.00 79.12 206 GLN A O 1
ATOM 1739 N N . LYS A 1 207 ? 0.442 0.573 -24.979 1.00 63.78 207 LYS A N 1
ATOM 1740 C CA . LYS A 1 207 ? -0.351 1.069 -26.115 1.00 63.78 207 LYS A CA 1
ATOM 1741 C C . LYS A 1 207 ? -1.021 2.407 -25.807 1.00 63.78 207 LYS A C 1
ATOM 1743 O O . LYS A 1 207 ? -1.445 2.612 -24.647 1.00 63.78 207 LYS A O 1
#

Nearest PDB structures (foldseek):
  4zl4-assembly2_B  TM=3.589E-01  e=6.706E-01  Plasmodium vivax
  8tyg-assembly1_A  TM=3.431E-01  e=1.200E+00  Plasmodium vivax Sal-1
  2crb-assembly1_A  TM=3.568E-01  e=8.195E+00  Mus musculus
  2d7d-assembly1_A  TM=2.151E-01  e=7.294E+00  Bacillus subtilis